Protein AF-A0A139WGN6-F1 (afdb_monomer_lite)

pLDDT: mean 79.16, std 19.89, range [29.61, 97.88]

Foldseek 3Di:
DDDDDDDDDDDPPDDDDPPDFFF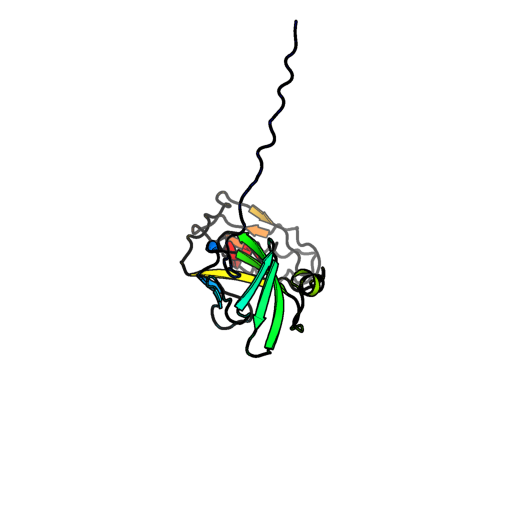DDQLQAAWKDWPPDPGTWGDDGFDTPPFAGFGDDDDQWTWGADPVVRFIKIKRWDPPDSFKIKIFMAPGHHDDDSVVRVVRGDPPTDIIMIGGDPPPDDAQFDPQADDWDWDWDDPPQDIRPPPTWTWDRDPDRFWIWTWQDARPPTPPSPPPTDIDIDGVVCVVVVD

Secondary structure (DSSP, 8-state):
---------------PPP-------GGG-EEEEETT-SSPEEE-SSEETTTEEEEEEETTEEEEEETTTTEEEEEEEEEEETTEEEEEE---B-S--HHHHHHT--TTS--EEEEEEESPPPPPPPS--SSPEEEEEESSS-EEEEEEEEEEPPSSTT-EEEEPPPPTTSTT--STT-EEEE-HHHHTT--

InterPro domains:
  IPR055470 Domain of unknown function DUF7042 [PF23069] (122-176)
  IPR055472 Domain of unknown function DUF7044 [PF23071] (21-102)

Radius of gyration: 23.58 Å; chains: 1; bounding box: 64×52×58 Å

Sequence (191 aa):
MSSAIIKSGDKPVSTARPLCGCEFKKSWIGRWFLSGVPNLIYINSTHIETKGECYEEQGDKYLVYEKSDNCYRCMAIHEKHETVLQYKETFCEVKGSLQDICYGITGDAPLYSMFRKHPEVKPVACPFKSAPFTFSYNRGSGDCSYPASKAESCTDDSRLVLKYQACPDVPSTESNGKQNHLRPYLIFKDI

Structure (mmCIF, N/CA/C/O backbone):
data_AF-A0A139WGN6-F1
#
_entry.id   AF-A0A139WGN6-F1
#
loop_
_atom_site.group_PDB
_atom_site.id
_atom_site.type_symbol
_atom_site.label_atom_id
_atom_site.label_alt_id
_atom_site.label_comp_id
_atom_site.label_asym_id
_atom_site.label_entity_id
_atom_site.label_seq_id
_atom_site.pdbx_PDB_ins_code
_atom_site.Cartn_x
_atom_site.Cartn_y
_atom_site.Cartn_z
_atom_site.occupancy
_atom_site.B_iso_or_equiv
_atom_site.auth_seq_id
_atom_site.auth_comp_id
_atom_site.auth_asym_id
_atom_site.auth_atom_id
_atom_site.pdbx_PDB_model_num
ATOM 1 N N . MET A 1 1 ? 45.708 28.312 27.356 1.00 43.16 1 MET A N 1
ATOM 2 C CA . MET A 1 1 ? 44.720 27.869 26.351 1.00 43.16 1 MET A CA 1
ATOM 3 C C . MET A 1 1 ? 43.593 27.191 27.108 1.00 43.16 1 MET A C 1
ATOM 5 O O . MET A 1 1 ? 43.785 26.078 27.575 1.00 43.16 1 MET A O 1
ATOM 9 N N . SER A 1 2 ? 42.490 27.898 27.346 1.00 31.31 2 SER A N 1
ATOM 10 C CA . SER A 1 2 ? 41.346 27.364 28.094 1.00 31.31 2 SER A CA 1
ATOM 11 C C . SER A 1 2 ? 40.292 26.886 27.106 1.00 31.31 2 SER A C 1
ATOM 13 O O . SER A 1 2 ? 39.720 27.694 26.379 1.00 31.31 2 SER A O 1
ATOM 15 N N . SER A 1 3 ? 40.071 25.575 27.055 1.00 32.59 3 SER A N 1
ATOM 16 C CA . SER A 1 3 ? 39.042 24.954 26.222 1.00 32.59 3 SER A CA 1
ATOM 17 C C . SER A 1 3 ? 37.669 25.102 26.882 1.00 32.59 3 SER A C 1
ATOM 19 O O . SER A 1 3 ? 37.482 24.703 28.030 1.00 32.59 3 SER A O 1
ATOM 21 N N . ALA A 1 4 ? 36.712 25.676 26.153 1.00 34.81 4 ALA A N 1
ATOM 22 C CA . ALA A 1 4 ? 35.313 25.773 26.554 1.00 34.81 4 ALA A CA 1
ATOM 23 C C . ALA A 1 4 ? 34.550 24.501 26.143 1.00 34.81 4 ALA A C 1
ATOM 25 O O . ALA A 1 4 ? 34.632 24.064 24.997 1.00 34.81 4 ALA A O 1
ATOM 26 N N . ILE A 1 5 ? 33.798 23.917 27.079 1.00 38.53 5 ILE A N 1
ATOM 27 C CA . ILE A 1 5 ? 32.900 22.778 26.846 1.00 38.53 5 ILE A CA 1
ATOM 28 C C . ILE A 1 5 ? 31.510 23.340 26.528 1.00 38.53 5 ILE A C 1
ATOM 30 O O . ILE A 1 5 ? 30.867 23.931 27.395 1.00 38.53 5 ILE A O 1
ATOM 34 N N . ILE A 1 6 ? 31.040 23.157 25.293 1.00 36.56 6 ILE A N 1
ATOM 35 C CA . ILE A 1 6 ? 29.665 23.486 24.898 1.00 36.56 6 ILE A CA 1
ATOM 36 C C . ILE A 1 6 ? 28.752 22.354 25.381 1.00 36.56 6 ILE A C 1
ATOM 38 O O . ILE A 1 6 ? 28.804 21.244 24.860 1.00 36.56 6 ILE A O 1
ATOM 42 N N . LYS A 1 7 ? 27.913 22.628 26.385 1.00 35.69 7 LYS A N 1
ATOM 43 C CA . LYS A 1 7 ? 26.788 21.760 26.754 1.00 35.69 7 LYS A CA 1
ATOM 44 C C . LYS A 1 7 ? 25.598 22.126 25.866 1.00 35.69 7 LYS A C 1
ATOM 46 O O . LYS A 1 7 ? 25.059 23.222 25.999 1.00 35.69 7 LYS A O 1
ATOM 51 N N . SER A 1 8 ? 25.191 21.237 24.960 1.00 39.62 8 SER A N 1
ATOM 52 C CA . SER A 1 8 ? 23.887 21.345 24.302 1.00 39.62 8 SER A CA 1
ATOM 53 C C . SER A 1 8 ? 22.807 21.155 25.362 1.00 39.62 8 SER A C 1
ATOM 55 O O . SER A 1 8 ? 22.698 20.085 25.955 1.00 39.62 8 SER A O 1
ATOM 57 N N . GLY A 1 9 ? 22.056 22.219 25.633 1.00 37.25 9 GLY A N 1
ATOM 58 C CA . GLY A 1 9 ? 20.882 22.158 26.488 1.00 37.25 9 GLY A CA 1
ATOM 59 C C . GLY A 1 9 ? 19.828 21.253 25.864 1.00 37.25 9 GLY A C 1
ATOM 60 O O . GLY A 1 9 ? 19.426 21.462 24.717 1.00 37.25 9 GLY A O 1
ATOM 61 N N . ASP A 1 10 ? 19.386 20.267 26.635 1.00 41.56 10 ASP A N 1
ATOM 62 C CA . ASP A 1 10 ? 18.180 19.501 26.362 1.00 41.56 10 ASP A CA 1
ATOM 63 C C . ASP A 1 10 ? 16.994 20.467 26.262 1.00 41.56 10 ASP A C 1
ATOM 65 O O . ASP A 1 10 ? 16.608 21.123 27.234 1.00 41.56 10 ASP A O 1
ATOM 69 N N . LYS A 1 11 ? 16.415 20.584 25.062 1.00 40.34 11 LYS A N 1
ATOM 70 C CA . LYS A 1 11 ? 15.088 21.181 24.908 1.00 40.34 11 LYS A CA 1
ATOM 71 C C . LYS A 1 11 ? 14.068 20.169 25.429 1.00 40.34 11 LYS A C 1
ATOM 73 O O . LYS A 1 11 ? 14.046 19.046 24.924 1.00 40.34 11 LYS A O 1
ATOM 78 N N . PRO A 1 12 ? 13.179 20.544 26.362 1.00 38.03 12 PRO A N 1
ATOM 79 C CA . PRO A 1 12 ? 12.046 19.701 26.684 1.00 38.03 12 PRO A CA 1
ATOM 80 C C . PRO A 1 12 ? 11.151 19.650 25.445 1.00 38.03 12 PRO A C 1
ATOM 82 O O . PRO A 1 12 ? 10.570 20.658 25.041 1.00 38.03 12 PRO A O 1
ATOM 85 N N . VAL A 1 13 ? 11.048 18.476 24.822 1.00 50.28 13 VAL A N 1
ATOM 86 C CA . VAL A 1 13 ? 9.966 18.187 23.879 1.00 50.28 13 VAL A CA 1
ATOM 87 C C . VAL A 1 13 ? 8.699 18.048 24.718 1.00 50.28 13 VAL A C 1
ATOM 89 O O . VAL A 1 13 ? 8.294 16.956 25.099 1.00 50.28 13 VAL A O 1
ATOM 92 N N . SER A 1 14 ? 8.095 19.182 25.070 1.00 53.66 14 SER A N 1
ATOM 93 C CA . SER A 1 14 ? 6.686 19.223 25.422 1.00 53.66 14 SER A CA 1
ATOM 94 C C . SER A 1 14 ? 5.910 19.439 24.130 1.00 53.66 14 SER A C 1
ATOM 96 O O . SER A 1 14 ? 5.979 20.481 23.487 1.00 53.66 14 SER A O 1
ATOM 98 N N . THR A 1 15 ? 5.163 18.431 23.714 1.00 44.31 15 THR A N 1
ATOM 99 C CA . THR A 1 15 ? 3.990 18.668 22.878 1.00 44.31 15 THR A CA 1
ATOM 100 C C . THR A 1 15 ? 2.893 17.767 23.397 1.00 44.31 15 THR A C 1
ATOM 102 O O . THR A 1 15 ? 2.954 16.542 23.324 1.00 44.31 15 THR A O 1
ATOM 105 N N . ALA A 1 16 ? 1.929 18.421 24.035 1.00 40.12 16 ALA A N 1
ATOM 106 C CA . ALA A 1 16 ? 0.678 17.845 24.467 1.00 40.12 16 ALA A CA 1
ATOM 107 C C . ALA A 1 16 ? 0.059 17.025 23.325 1.00 40.12 16 ALA A C 1
ATOM 109 O O . ALA A 1 16 ? 0.000 17.493 22.186 1.00 40.12 16 ALA A O 1
ATOM 110 N N . ARG A 1 17 ? -0.401 15.806 23.631 1.00 40.91 17 ARG A N 1
ATOM 111 C CA . ARG A 1 17 ? -1.219 15.023 22.700 1.00 40.91 17 ARG A CA 1
ATOM 112 C C . ARG A 1 17 ? -2.492 15.822 22.402 1.00 40.91 17 ARG A C 1
ATOM 114 O O . ARG A 1 17 ? -3.185 16.181 23.357 1.00 40.91 17 ARG A O 1
ATOM 121 N N . PRO A 1 18 ? -2.821 16.109 21.133 1.00 42.25 18 PRO A N 1
ATOM 122 C CA . PRO A 1 18 ? -4.136 16.627 20.803 1.00 42.25 18 PRO A CA 1
ATOM 123 C C . PRO A 1 18 ? -5.180 15.568 21.167 1.00 42.25 18 PRO A C 1
ATOM 125 O O . PRO A 1 18 ? -4.965 14.377 20.952 1.00 42.25 18 PRO A O 1
ATOM 128 N N . LEU A 1 19 ? -6.320 16.010 21.692 1.00 52.84 19 LEU A N 1
ATOM 129 C CA . LEU A 1 19 ? -7.543 15.219 21.863 1.00 52.84 19 LEU A CA 1
ATOM 130 C C . LEU A 1 19 ? -8.195 14.916 20.492 1.00 52.84 19 LEU A C 1
ATOM 132 O O . LEU A 1 19 ? -9.364 15.230 20.288 1.00 52.84 19 LEU A O 1
ATOM 136 N N . CYS A 1 20 ? -7.446 14.381 19.526 1.00 53.72 20 CYS A N 1
ATOM 137 C CA . CYS A 1 20 ? -7.961 14.037 18.198 1.00 53.72 20 CYS A CA 1
ATOM 138 C C . CYS A 1 20 ? -8.093 12.522 18.064 1.00 53.72 20 CYS A C 1
ATOM 140 O O . CYS A 1 20 ? -7.208 11.783 18.491 1.00 53.72 20 CYS A O 1
ATOM 142 N N . GLY A 1 21 ? -9.214 12.077 17.493 1.00 79.19 21 GLY A N 1
ATOM 143 C CA . GLY A 1 21 ? -9.445 10.676 17.150 1.00 79.19 21 GLY A CA 1
ATOM 144 C C . GLY A 1 21 ? -8.387 10.129 16.187 1.00 79.19 21 GLY A C 1
ATOM 145 O O . GLY A 1 21 ? -7.597 10.881 15.626 1.00 79.19 21 GLY A O 1
ATOM 146 N N . CYS A 1 22 ? -8.372 8.809 16.020 1.00 92.00 22 CYS A N 1
ATOM 147 C CA . CYS A 1 22 ? -7.498 8.119 15.073 1.00 92.00 22 CYS A CA 1
ATOM 148 C C . CYS A 1 22 ? -7.689 8.671 13.655 1.00 92.00 22 CYS A C 1
ATOM 150 O O . CYS A 1 22 ? -8.813 8.664 13.143 1.00 92.00 22 CYS A O 1
ATOM 152 N N . GLU A 1 23 ? -6.604 9.115 13.016 1.00 95.31 23 GLU A N 1
ATOM 153 C CA . GLU A 1 23 ? -6.628 9.598 11.637 1.00 95.31 23 GLU A CA 1
ATOM 154 C C . GLU A 1 23 ? -5.555 8.921 10.774 1.00 95.31 23 GLU A C 1
ATOM 156 O O . GLU A 1 23 ? -4.421 8.715 11.183 1.00 95.31 23 GLU A O 1
ATOM 161 N N . PHE A 1 24 ? -5.879 8.626 9.520 1.00 96.38 24 PHE A N 1
ATOM 162 C CA . PHE A 1 24 ? -4.891 8.266 8.512 1.00 96.38 24 PHE A CA 1
ATOM 163 C C . PHE A 1 24 ? -4.134 9.503 8.018 1.00 96.38 24 PHE A C 1
ATOM 165 O O . PHE A 1 24 ? -4.641 10.631 8.032 1.00 96.38 24 PHE A O 1
ATOM 172 N N . LYS A 1 25 ? -2.915 9.301 7.498 1.00 95.12 25 LYS A N 1
ATOM 173 C CA . LYS A 1 25 ? -2.109 10.413 6.978 1.00 95.12 25 LYS A CA 1
ATOM 174 C C . LYS A 1 25 ? -2.849 11.147 5.863 1.00 95.12 25 LYS A C 1
ATOM 176 O O . LYS A 1 25 ? -3.321 10.550 4.897 1.00 95.12 25 LYS A O 1
ATOM 181 N N . LYS A 1 26 ? -2.851 12.480 5.934 1.00 93.88 26 LYS A N 1
ATOM 182 C CA . LYS A 1 26 ? -3.509 13.346 4.938 1.00 93.88 26 LYS A CA 1
ATOM 183 C C . LYS A 1 26 ? -2.981 13.142 3.515 1.00 93.88 26 LYS A C 1
ATOM 185 O O . LYS A 1 26 ? -3.746 13.274 2.563 1.00 93.88 26 LYS A O 1
ATOM 190 N N . SER A 1 27 ? -1.702 12.779 3.361 1.00 93.06 27 SER A N 1
ATOM 191 C CA . SER A 1 27 ? -1.098 12.444 2.061 1.00 93.06 27 SER A CA 1
ATOM 192 C C . SER A 1 27 ? -1.767 11.242 1.388 1.00 93.06 27 SER A C 1
ATOM 194 O O . SER A 1 27 ? -1.713 11.112 0.167 1.00 93.06 27 SER A O 1
ATOM 196 N N . TRP A 1 28 ? -2.444 10.377 2.145 1.00 95.50 28 TRP A N 1
ATOM 197 C CA . TRP A 1 28 ? -3.063 9.164 1.619 1.00 95.50 28 TRP A CA 1
ATOM 198 C C . TRP A 1 28 ? -4.473 9.398 1.082 1.00 95.50 28 TRP A C 1
ATOM 200 O O . TRP A 1 28 ? -4.963 8.584 0.304 1.00 95.50 28 TRP A O 1
ATOM 210 N N . ILE A 1 29 ? -5.102 10.531 1.406 1.00 96.12 29 ILE A N 1
ATOM 211 C CA . ILE A 1 29 ? -6.478 10.839 1.000 1.00 96.12 29 ILE A CA 1
ATOM 212 C C . ILE A 1 29 ? -6.599 10.841 -0.525 1.00 96.12 29 ILE A C 1
ATOM 214 O O . ILE A 1 29 ? -5.958 11.643 -1.202 1.00 96.12 29 ILE A O 1
ATOM 218 N N . GLY A 1 30 ? -7.430 9.963 -1.081 1.00 95.75 30 GLY A N 1
ATOM 219 C CA . GLY A 1 30 ? -7.538 9.800 -2.528 1.00 95.75 30 GLY A CA 1
ATOM 220 C C . GLY A 1 30 ? -8.110 8.452 -2.939 1.00 95.75 30 GLY A C 1
ATOM 221 O O . GLY A 1 30 ? -8.642 7.710 -2.118 1.00 95.75 30 GLY A O 1
ATOM 222 N N . ARG A 1 31 ? -8.005 8.134 -4.234 1.00 95.75 31 ARG A N 1
ATOM 223 C CA . ARG A 1 31 ? -8.437 6.840 -4.786 1.00 95.75 31 ARG A CA 1
ATOM 224 C C . ARG A 1 31 ? -7.239 6.003 -5.194 1.00 95.75 31 ARG A C 1
ATOM 226 O O . ARG A 1 31 ? -6.352 6.490 -5.901 1.00 95.75 31 ARG A O 1
ATOM 233 N N . TRP A 1 32 ? -7.261 4.740 -4.799 1.00 95.06 32 TRP A N 1
ATOM 234 C CA . TRP A 1 32 ? -6.146 3.814 -4.901 1.00 95.06 32 TRP A CA 1
ATOM 235 C C . TRP A 1 32 ? -6.556 2.544 -5.635 1.00 95.06 32 TRP A C 1
ATOM 237 O O . TRP A 1 32 ? -7.641 2.010 -5.447 1.00 95.06 32 TRP A O 1
ATOM 247 N N . PHE A 1 33 ? -5.680 2.051 -6.498 1.00 93.38 33 PHE A N 1
ATOM 248 C CA . PHE A 1 33 ? -5.832 0.763 -7.154 1.00 93.38 33 PHE A CA 1
ATOM 249 C C . PHE A 1 33 ? -5.178 -0.327 -6.302 1.00 93.38 33 PHE A C 1
ATOM 251 O O . PHE A 1 33 ? -3.990 -0.216 -5.991 1.00 93.38 33 PHE A O 1
ATOM 258 N N . LEU A 1 34 ? -5.926 -1.388 -5.998 1.00 89.94 34 LEU A N 1
ATOM 259 C CA . LEU A 1 34 ? -5.431 -2.602 -5.355 1.00 89.94 34 LEU A CA 1
ATOM 260 C C . LEU A 1 34 ? -5.692 -3.802 -6.268 1.00 89.94 34 LEU A C 1
ATOM 262 O O . LEU A 1 34 ? -6.784 -3.962 -6.808 1.00 89.94 34 LEU A O 1
ATOM 266 N N . SER A 1 35 ? -4.680 -4.649 -6.453 1.00 80.12 35 SER A N 1
ATOM 267 C CA . SER A 1 35 ? -4.824 -5.853 -7.275 1.00 80.12 35 SER A CA 1
ATOM 268 C C . SER A 1 35 ? -5.852 -6.808 -6.665 1.00 80.12 35 SER A C 1
ATOM 270 O O . SER A 1 35 ? -5.801 -7.070 -5.469 1.00 80.12 35 SER A O 1
ATOM 272 N N . GLY A 1 36 ? -6.757 -7.344 -7.485 1.00 76.69 36 GLY A N 1
ATOM 273 C CA . GLY A 1 36 ? -7.823 -8.248 -7.032 1.00 76.69 36 GLY A CA 1
ATOM 274 C C . GLY A 1 36 ? -9.088 -7.545 -6.529 1.00 76.69 36 GLY A C 1
ATOM 275 O O . GLY A 1 36 ? -10.093 -8.215 -6.315 1.00 76.69 36 GLY A O 1
ATOM 276 N N . VAL A 1 37 ? -9.080 -6.213 -6.409 1.00 83.19 37 VAL A N 1
ATOM 277 C CA . VAL A 1 37 ? -10.280 -5.419 -6.112 1.00 83.19 37 VAL A CA 1
ATOM 278 C C . VAL A 1 37 ? -10.763 -4.758 -7.408 1.00 83.19 37 VAL A C 1
ATOM 280 O O . VAL A 1 37 ? -9.973 -4.086 -8.074 1.00 83.19 37 VAL A O 1
ATOM 283 N N . PRO A 1 38 ? -12.033 -4.952 -7.814 1.00 83.12 38 PRO A N 1
ATOM 284 C CA . PRO A 1 38 ? -12.525 -4.453 -9.100 1.00 83.12 38 PRO A CA 1
ATOM 285 C C . PRO A 1 38 ? -12.606 -2.922 -9.151 1.00 83.12 38 PRO A C 1
ATOM 287 O O . PRO A 1 38 ? -12.378 -2.323 -10.200 1.00 83.12 38 PRO A O 1
ATOM 290 N N . ASN A 1 39 ? -12.906 -2.290 -8.015 1.00 90.81 39 ASN A N 1
ATOM 291 C CA . ASN A 1 39 ? -13.059 -0.845 -7.892 1.00 90.81 39 ASN A CA 1
ATOM 292 C C . ASN A 1 39 ? -11.834 -0.205 -7.229 1.00 90.81 39 ASN A C 1
ATOM 294 O O . ASN A 1 39 ? -11.047 -0.864 -6.552 1.00 90.81 39 ASN A O 1
ATOM 298 N N . LEU A 1 40 ? -11.678 1.107 -7.421 1.00 92.12 40 LEU A N 1
ATOM 299 C CA . LEU A 1 40 ? -10.679 1.869 -6.677 1.00 92.12 40 LEU A CA 1
ATOM 300 C C . LEU A 1 40 ? -11.108 1.990 -5.218 1.00 92.12 40 LEU A C 1
ATOM 302 O O . LEU A 1 40 ? -12.252 2.333 -4.954 1.00 92.12 40 LEU A O 1
ATOM 306 N N . ILE A 1 41 ? -10.162 1.789 -4.310 1.00 95.81 41 ILE A N 1
ATOM 307 C CA . ILE A 1 41 ? -10.331 1.976 -2.873 1.00 95.81 41 ILE A CA 1
ATOM 308 C C . ILE A 1 41 ? -10.215 3.462 -2.564 1.00 95.81 41 ILE A C 1
ATOM 310 O O . ILE A 1 41 ? -9.191 4.090 -2.862 1.00 95.81 41 ILE A O 1
ATOM 314 N N . TYR A 1 42 ? -11.252 4.034 -1.968 1.00 96.94 42 TYR A N 1
ATOM 315 C CA . TYR A 1 42 ? -11.181 5.378 -1.425 1.00 96.94 42 TYR A CA 1
ATOM 316 C C . TYR A 1 42 ? -10.593 5.373 -0.009 1.00 96.94 42 TYR A C 1
ATOM 318 O O . TYR A 1 42 ? -11.010 4.611 0.862 1.00 96.94 42 TYR A O 1
ATOM 326 N N . ILE A 1 43 ? -9.617 6.253 0.215 1.00 97.50 43 ILE A N 1
ATOM 327 C CA . ILE A 1 43 ? -9.039 6.530 1.531 1.00 97.50 43 ILE A CA 1
ATOM 328 C C . ILE A 1 43 ? -9.398 7.964 1.898 1.00 97.50 43 ILE A C 1
ATOM 330 O O . ILE A 1 43 ? -9.138 8.890 1.121 1.00 97.50 43 ILE A O 1
ATOM 334 N N . ASN A 1 44 ? -9.971 8.150 3.083 1.00 95.56 44 ASN A N 1
ATOM 335 C CA . ASN A 1 44 ? -10.169 9.460 3.695 1.00 95.56 44 ASN A CA 1
ATOM 336 C C . ASN A 1 44 ? -9.391 9.553 5.024 1.00 95.56 44 ASN A C 1
ATOM 338 O O . ASN A 1 44 ? -8.535 8.716 5.302 1.00 95.56 44 ASN A O 1
ATOM 342 N N . SER A 1 45 ? -9.636 10.593 5.825 1.00 95.00 45 SER A N 1
ATOM 343 C CA . SER A 1 45 ? -8.910 10.805 7.081 1.00 95.00 45 SER A CA 1
ATOM 344 C C . SER A 1 45 ? -9.214 9.773 8.164 1.00 95.00 45 SER A C 1
ATOM 346 O O . SER A 1 45 ? -8.399 9.629 9.054 1.00 95.00 45 SER A O 1
ATOM 348 N N . THR A 1 46 ? -10.336 9.055 8.127 1.00 95.38 46 THR A N 1
ATOM 349 C CA . THR A 1 46 ? -10.740 8.131 9.205 1.00 95.38 46 THR A CA 1
ATOM 350 C C . THR A 1 46 ? -11.173 6.757 8.706 1.00 95.38 46 THR A C 1
ATOM 352 O O . THR A 1 46 ? -11.466 5.888 9.513 1.00 95.38 46 THR A O 1
ATOM 355 N N . HIS A 1 47 ? -11.220 6.519 7.398 1.00 96.31 47 HIS A N 1
ATOM 356 C CA . HIS A 1 47 ? -11.750 5.299 6.803 1.00 96.31 47 HIS A CA 1
ATOM 357 C C . HIS A 1 47 ? -10.973 4.907 5.545 1.00 96.31 47 HIS A C 1
ATOM 359 O O . HIS A 1 47 ? -10.676 5.742 4.682 1.00 96.31 47 HIS A O 1
ATOM 365 N N . ILE A 1 48 ? -10.695 3.609 5.434 1.00 96.38 48 ILE A N 1
ATOM 366 C CA . ILE A 1 48 ? -10.212 2.967 4.214 1.00 96.38 48 ILE A CA 1
ATOM 367 C C . ILE A 1 48 ? -11.319 2.028 3.744 1.00 96.38 48 ILE A C 1
ATOM 369 O O . ILE A 1 48 ? -11.696 1.087 4.448 1.00 96.38 48 ILE A O 1
ATOM 373 N N . GLU A 1 49 ? -11.828 2.277 2.541 1.00 94.00 49 GLU A N 1
ATOM 374 C CA . GLU A 1 49 ? -12.856 1.438 1.931 1.00 94.00 49 GLU A CA 1
ATOM 375 C C . GLU A 1 49 ? -12.380 -0.021 1.862 1.00 94.00 49 GLU A C 1
ATOM 377 O O . GLU A 1 49 ? -11.210 -0.288 1.588 1.00 94.00 49 GLU A O 1
ATOM 382 N N . THR A 1 50 ? -13.271 -0.980 2.129 1.00 90.50 50 THR A N 1
ATOM 383 C CA . THR A 1 50 ? -12.982 -2.429 2.264 1.00 90.50 50 THR A CA 1
ATOM 384 C C . THR A 1 50 ? -12.134 -2.853 3.472 1.00 90.50 50 THR A C 1
ATOM 386 O O . THR A 1 50 ? -11.892 -4.049 3.637 1.00 90.50 50 THR A O 1
ATOM 389 N N . LYS A 1 51 ? -11.667 -1.913 4.307 1.00 93.31 51 LYS A N 1
ATOM 390 C CA . LYS A 1 51 ? -10.830 -2.210 5.484 1.00 93.31 51 LYS A CA 1
ATOM 391 C C . LYS A 1 51 ? -11.466 -1.801 6.805 1.00 93.31 51 LYS A C 1
ATOM 393 O O . LYS A 1 51 ? -11.341 -2.557 7.766 1.00 93.31 51 LYS A O 1
ATOM 398 N N . GLY A 1 52 ? -12.094 -0.625 6.848 1.00 95.31 52 GLY A N 1
ATOM 399 C CA . GLY A 1 52 ? -12.828 -0.144 8.014 1.00 95.31 52 GLY A CA 1
ATOM 400 C C . GLY A 1 52 ? -12.393 1.240 8.499 1.00 95.31 52 GLY A C 1
ATOM 401 O O . GLY A 1 52 ? -11.732 2.002 7.789 1.00 95.31 52 GLY A O 1
ATOM 402 N N . GLU A 1 53 ? -12.828 1.596 9.704 1.00 96.75 53 GLU A N 1
ATOM 403 C CA . GLU A 1 53 ? -12.598 2.900 10.337 1.00 96.75 53 GLU A CA 1
ATOM 404 C C . GLU A 1 53 ? -11.397 2.885 11.286 1.00 96.75 53 GLU A C 1
ATOM 406 O O . GLU A 1 53 ? -11.184 1.927 12.022 1.00 96.75 53 GLU A O 1
ATOM 411 N N . CYS A 1 54 ? -10.623 3.964 11.294 1.00 96.88 54 CYS A N 1
ATOM 412 C CA . CYS A 1 54 ? -9.488 4.175 12.181 1.00 96.88 54 CYS A CA 1
ATOM 413 C C . CYS A 1 54 ? -9.979 4.213 13.634 1.00 96.88 54 CYS A C 1
ATOM 415 O O . CYS A 1 54 ? -10.825 5.033 13.992 1.00 96.88 54 CYS A O 1
ATOM 417 N N . TYR A 1 55 ? -9.448 3.328 14.474 1.00 95.44 55 TYR A N 1
ATOM 418 C CA . TYR A 1 55 ? -9.793 3.238 15.890 1.00 95.44 55 TYR A CA 1
ATOM 419 C C . TYR A 1 55 ? -8.648 3.723 16.789 1.00 95.44 55 TYR A C 1
ATOM 421 O O . TYR A 1 55 ? -8.863 4.573 17.649 1.00 95.44 55 TYR A O 1
ATOM 429 N N . GLU A 1 56 ? -7.424 3.243 16.550 1.00 95.25 56 GLU A N 1
ATOM 430 C CA . GLU A 1 56 ? -6.198 3.690 17.228 1.00 95.25 56 GLU A CA 1
ATOM 431 C C . GLU A 1 56 ? -5.021 3.737 16.245 1.00 95.25 56 GLU A C 1
ATOM 433 O O . GLU A 1 56 ? -4.967 2.952 15.300 1.00 95.25 56 GLU A O 1
ATOM 438 N N . GLU A 1 57 ? -4.054 4.626 16.471 1.00 94.94 57 GLU A N 1
ATOM 439 C CA . GLU A 1 57 ? -2.838 4.707 15.657 1.00 94.94 57 GLU A CA 1
ATOM 440 C C . GLU A 1 57 ? -1.574 4.846 16.513 1.00 94.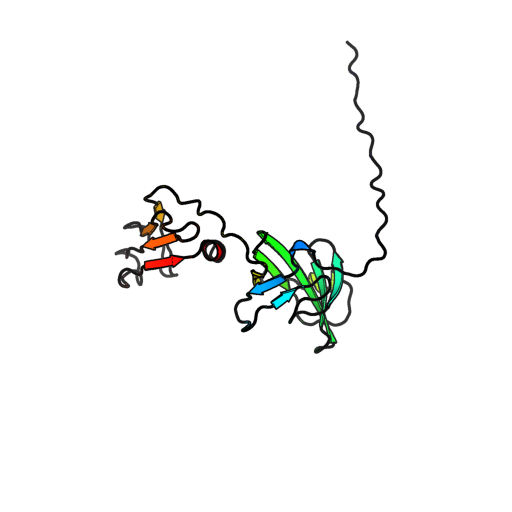94 57 GLU A C 1
ATOM 442 O O . GLU A 1 57 ? -1.564 5.498 17.561 1.00 94.94 57 GLU A O 1
ATOM 447 N N . GLN A 1 58 ? -0.485 4.230 16.052 1.00 95.00 58 GLN A N 1
ATOM 448 C CA . GLN A 1 58 ? 0.842 4.372 16.636 1.00 95.00 58 GLN A CA 1
ATOM 449 C C . GLN A 1 58 ? 1.920 4.182 15.560 1.00 95.00 58 GLN A C 1
ATOM 451 O O . GLN A 1 58 ? 2.221 3.064 15.144 1.00 95.00 58 GLN A O 1
ATOM 456 N N . GLY A 1 59 ? 2.553 5.281 15.142 1.00 93.81 59 GLY A N 1
ATOM 457 C CA . GLY A 1 59 ? 3.641 5.247 14.162 1.00 93.81 59 GLY A CA 1
ATOM 458 C C . GLY A 1 59 ? 3.155 4.878 12.759 1.00 93.81 59 GLY A C 1
ATOM 459 O O . GLY A 1 59 ? 2.497 5.676 12.100 1.00 93.81 59 GLY A O 1
ATOM 460 N N . ASP A 1 60 ? 3.535 3.694 12.283 1.00 95.06 60 ASP A N 1
ATOM 461 C CA . ASP A 1 60 ? 3.116 3.098 11.008 1.00 95.06 60 ASP A CA 1
ATOM 462 C C . 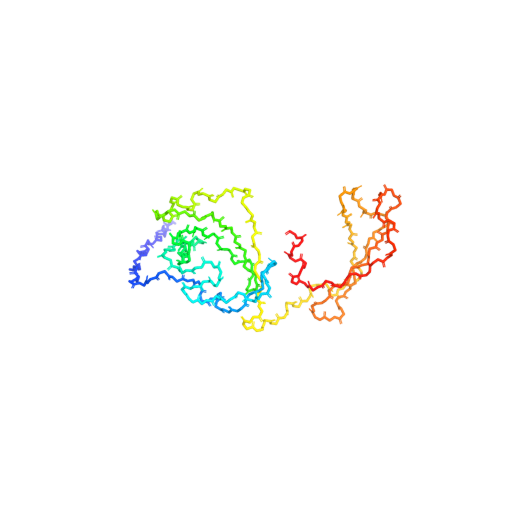ASP A 1 60 ? 1.961 2.092 11.166 1.00 95.06 60 ASP A C 1
ATOM 464 O O . ASP A 1 60 ? 1.481 1.536 10.176 1.00 95.06 60 ASP A O 1
ATOM 468 N N . LYS A 1 61 ? 1.519 1.840 12.402 1.00 96.94 61 LYS A N 1
ATOM 469 C CA . LYS A 1 61 ? 0.490 0.855 12.731 1.00 96.94 61 LYS A CA 1
ATOM 470 C C . LYS A 1 61 ? -0.837 1.527 13.040 1.00 96.94 61 LYS A C 1
ATOM 472 O O . LYS A 1 61 ? -0.898 2.490 13.802 1.00 96.94 61 LYS A O 1
ATOM 477 N N . TYR A 1 62 ? -1.895 0.953 12.488 1.00 97.56 62 TYR A N 1
ATOM 478 C CA . TYR A 1 62 ? -3.265 1.425 12.605 1.00 97.56 62 TYR A CA 1
ATOM 479 C C . TYR A 1 62 ? -4.151 0.266 13.025 1.00 97.56 62 TYR A C 1
ATOM 481 O O . TYR A 1 62 ? -4.137 -0.789 12.394 1.00 97.56 62 TYR A O 1
ATOM 489 N N . LEU A 1 63 ? -4.934 0.463 14.075 1.00 97.38 63 LEU A N 1
ATOM 490 C CA . LEU A 1 63 ? -6.013 -0.434 14.435 1.00 97.38 63 LEU A CA 1
ATOM 491 C C . LEU A 1 63 ? -7.282 0.038 13.732 1.00 97.38 63 LEU A C 1
ATOM 493 O O . LEU A 1 63 ? -7.726 1.168 13.934 1.00 97.38 63 LEU A O 1
ATOM 497 N N . VAL A 1 64 ? -7.847 -0.825 12.898 1.00 97.56 64 VAL A N 1
ATOM 498 C CA . VAL A 1 64 ? -8.989 -0.522 12.038 1.00 97.56 64 VAL A CA 1
ATOM 499 C C . VAL A 1 64 ? -10.171 -1.395 12.441 1.00 97.56 64 VAL A C 1
ATOM 501 O O . VAL A 1 64 ? -10.015 -2.598 12.638 1.00 97.56 64 VAL A O 1
ATOM 504 N N . TYR A 1 65 ? -11.346 -0.790 12.582 1.00 97.19 65 TYR A N 1
ATOM 505 C CA . TYR A 1 65 ? -12.596 -1.451 12.939 1.00 97.19 65 TYR A CA 1
ATOM 506 C C . TYR A 1 65 ? -13.485 -1.642 11.707 1.00 97.19 65 TYR A C 1
ATOM 508 O O . TYR A 1 65 ? -13.865 -0.667 11.054 1.00 97.19 65 TYR A O 1
ATOM 516 N N . GLU A 1 66 ? -13.851 -2.888 11.418 1.00 95.62 66 GLU A N 1
ATOM 517 C CA . GLU A 1 66 ? -14.782 -3.231 10.345 1.00 95.62 66 GLU A CA 1
ATOM 518 C C . GLU A 1 66 ? -16.179 -3.484 10.922 1.00 95.62 66 GLU A C 1
ATOM 520 O O . GLU A 1 66 ? -16.377 -4.349 11.780 1.00 95.62 66 GLU A O 1
ATOM 525 N N . LYS A 1 67 ? -17.161 -2.719 10.437 1.00 92.62 67 LYS A N 1
ATOM 526 C CA . LYS A 1 67 ? -18.533 -2.732 10.959 1.00 92.62 67 LYS A CA 1
ATOM 527 C C . LYS A 1 67 ? -19.286 -3.990 10.537 1.00 92.62 67 LYS A C 1
ATOM 529 O O . LYS A 1 67 ? -20.101 -4.470 11.320 1.00 92.62 67 LYS A O 1
ATOM 534 N N . SER A 1 68 ? -19.037 -4.517 9.332 1.00 92.75 68 SER A N 1
ATOM 535 C CA . SER A 1 68 ? -19.754 -5.701 8.826 1.00 92.75 68 SER A CA 1
ATOM 536 C C . SER A 1 68 ? -19.473 -6.947 9.658 1.00 92.75 68 SER A C 1
ATOM 538 O O . SER A 1 68 ? -20.388 -7.696 9.991 1.00 92.75 68 SER A O 1
ATOM 540 N N . ASP A 1 69 ? -18.205 -7.128 10.016 1.00 92.69 69 ASP A N 1
ATOM 541 C CA . ASP A 1 69 ? -17.711 -8.319 10.706 1.00 92.69 69 ASP A CA 1
ATOM 542 C C . ASP A 1 69 ? -17.646 -8.096 12.226 1.00 92.69 69 ASP A C 1
ATOM 544 O O . ASP A 1 69 ? -17.385 -9.027 12.986 1.00 92.69 69 ASP A O 1
ATOM 548 N N . ASN A 1 70 ? -17.889 -6.854 12.667 1.00 95.44 70 ASN A N 1
ATOM 549 C CA . ASN A 1 70 ? -17.762 -6.391 14.044 1.00 95.44 70 ASN A CA 1
ATOM 550 C C . ASN A 1 70 ? -16.426 -6.813 14.684 1.00 95.44 70 ASN A C 1
ATOM 552 O O . ASN A 1 70 ? -16.389 -7.402 15.766 1.00 95.44 70 ASN A O 1
ATOM 556 N N . CYS A 1 71 ? -15.323 -6.516 14.002 1.00 96.88 71 CYS A N 1
ATOM 557 C CA . CYS A 1 71 ? -13.990 -6.930 14.425 1.00 96.88 71 CYS A CA 1
ATOM 558 C C . CYS A 1 71 ? -12.928 -5.876 14.140 1.00 96.88 71 CYS A C 1
ATOM 560 O O . CYS A 1 71 ? -13.175 -4.865 13.479 1.00 96.88 71 CYS A O 1
ATOM 562 N N . TYR A 1 72 ? -11.732 -6.133 14.654 1.00 97.31 72 TYR A N 1
ATOM 563 C CA . TYR A 1 72 ? -10.588 -5.249 14.557 1.00 97.31 72 TYR A CA 1
ATOM 564 C C . TYR A 1 72 ? -9.473 -5.915 13.762 1.00 97.31 72 TYR A C 1
ATOM 566 O O . TYR A 1 72 ? -9.258 -7.119 13.858 1.00 97.31 72 TYR A O 1
ATOM 574 N N . ARG A 1 73 ? -8.749 -5.123 12.978 1.00 97.19 73 ARG A N 1
ATOM 575 C CA . ARG A 1 73 ? -7.556 -5.555 12.250 1.00 97.19 73 ARG A CA 1
ATOM 576 C C . ARG A 1 73 ? -6.458 -4.537 12.485 1.00 97.19 73 ARG A C 1
ATOM 578 O O . ARG A 1 73 ? -6.679 -3.338 12.336 1.00 97.19 73 ARG A O 1
ATOM 585 N N . CYS A 1 74 ? -5.265 -4.997 12.824 1.00 97.88 74 CYS A N 1
ATOM 586 C CA . CYS A 1 74 ? -4.084 -4.154 12.719 1.00 97.88 74 CYS A CA 1
ATOM 587 C C . CYS A 1 74 ? -3.601 -4.103 11.269 1.00 97.88 74 CYS A C 1
ATOM 589 O O . CYS A 1 74 ? -3.458 -5.150 10.634 1.00 97.88 74 CYS A O 1
ATOM 591 N N . MET A 1 75 ? -3.289 -2.902 10.789 1.00 97.75 75 MET A N 1
ATOM 592 C CA . MET A 1 75 ? -2.627 -2.624 9.520 1.00 97.75 75 MET A CA 1
ATOM 593 C C . MET A 1 75 ? -1.299 -1.900 9.774 1.00 97.75 75 MET A C 1
ATOM 595 O O . MET A 1 75 ? -1.284 -0.834 10.382 1.00 97.75 75 MET A O 1
ATOM 599 N N . ALA A 1 76 ? -0.188 -2.445 9.277 1.00 97.56 76 ALA A N 1
ATOM 600 C CA . ALA A 1 76 ? 1.116 -1.778 9.271 1.00 97.56 76 ALA A CA 1
ATOM 601 C C . ALA A 1 76 ? 1.365 -1.162 7.887 1.00 97.56 76 ALA A C 1
ATOM 603 O O . ALA A 1 76 ? 1.733 -1.872 6.946 1.00 97.56 76 ALA A O 1
ATOM 604 N N . ILE A 1 77 ? 1.125 0.144 7.747 1.00 97.50 77 ILE A N 1
ATOM 605 C CA . ILE A 1 77 ? 1.070 0.859 6.466 1.00 97.50 77 ILE A CA 1
ATOM 606 C C . ILE A 1 77 ? 2.325 1.715 6.275 1.00 97.50 77 ILE A C 1
ATOM 608 O O . ILE A 1 77 ? 2.622 2.627 7.044 1.00 97.50 77 ILE A O 1
ATOM 612 N N . HIS A 1 78 ? 3.031 1.460 5.178 1.00 95.81 78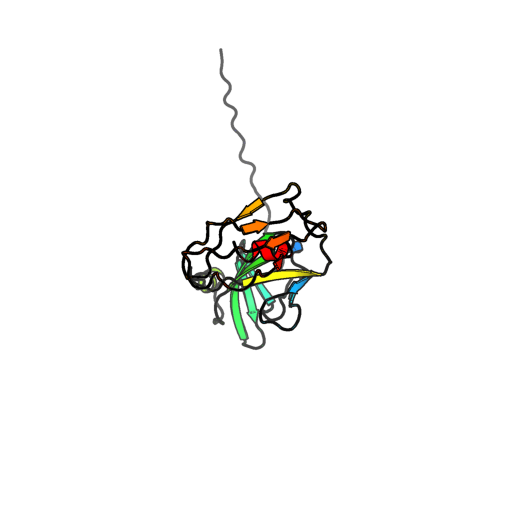 HIS A N 1
ATOM 613 C CA . HIS A 1 78 ? 4.263 2.128 4.794 1.00 95.81 78 HIS A CA 1
ATOM 614 C C . HIS A 1 78 ? 4.085 2.882 3.478 1.00 95.81 78 HIS A C 1
ATOM 616 O O . HIS A 1 78 ? 3.740 2.307 2.444 1.00 95.81 78 HIS A O 1
ATOM 622 N N . GLU A 1 79 ? 4.406 4.171 3.497 1.00 93.62 79 GLU A N 1
ATOM 623 C CA . GLU A 1 79 ? 4.513 4.980 2.288 1.00 93.62 79 GLU A CA 1
ATOM 624 C C . GLU A 1 79 ? 5.889 4.751 1.658 1.00 93.62 79 GLU A C 1
ATOM 626 O O . GLU A 1 79 ? 6.906 5.185 2.195 1.00 93.62 79 GLU A O 1
ATOM 631 N N . LYS A 1 80 ? 5.931 4.002 0.551 1.00 91.00 80 LYS A N 1
ATOM 632 C CA . LYS A 1 80 ? 7.176 3.736 -0.191 1.00 91.00 80 LYS A CA 1
ATOM 633 C C . LYS A 1 80 ? 7.476 4.835 -1.202 1.00 91.00 80 LYS A C 1
ATOM 635 O O . LYS A 1 80 ? 8.633 5.122 -1.484 1.00 91.00 80 LYS A O 1
ATOM 640 N N . HIS A 1 81 ? 6.420 5.429 -1.745 1.00 88.06 81 HIS A N 1
ATOM 641 C CA . HIS A 1 81 ? 6.449 6.567 -2.650 1.00 88.06 81 HIS A CA 1
ATOM 642 C C . HIS A 1 81 ? 5.135 7.339 -2.489 1.00 88.06 81 HIS A C 1
ATOM 644 O O . HIS A 1 81 ? 4.132 6.750 -2.087 1.00 88.06 81 HIS A O 1
ATOM 650 N N . GLU A 1 82 ? 5.084 8.603 -2.913 1.00 87.75 82 GLU A N 1
ATOM 651 C CA . GLU A 1 82 ? 3.868 9.444 -2.877 1.00 87.75 82 GLU A CA 1
ATOM 652 C C . GLU A 1 82 ? 2.655 8.804 -3.590 1.00 87.75 82 GLU A C 1
ATOM 654 O O . GLU A 1 82 ? 1.498 9.170 -3.381 1.00 87.75 82 GLU A O 1
ATOM 659 N N . THR A 1 83 ? 2.916 7.832 -4.466 1.00 89.50 83 THR A N 1
ATOM 660 C CA . THR A 1 83 ? 1.911 7.098 -5.247 1.00 89.50 83 THR A CA 1
ATOM 661 C C . THR A 1 83 ? 1.832 5.613 -4.909 1.00 89.50 83 THR A C 1
ATOM 663 O O . THR A 1 83 ? 1.105 4.894 -5.596 1.00 89.50 83 THR A O 1
ATOM 666 N N . VAL A 1 84 ? 2.608 5.129 -3.935 1.00 91.44 84 VAL A N 1
ATOM 667 C CA . VAL A 1 84 ? 2.710 3.705 -3.592 1.00 91.44 84 VAL A CA 1
ATOM 668 C C . VAL A 1 84 ? 2.652 3.533 -2.079 1.00 91.44 84 VAL A C 1
ATOM 670 O O . VAL A 1 84 ? 3.596 3.868 -1.360 1.00 91.44 84 VAL A O 1
ATOM 673 N N . LEU A 1 85 ? 1.553 2.942 -1.618 1.00 94.94 85 LEU A N 1
ATOM 674 C CA . LEU A 1 85 ? 1.420 2.453 -0.253 1.00 94.94 85 LEU A CA 1
ATOM 675 C C . LEU A 1 85 ? 1.603 0.947 -0.252 1.00 94.94 85 LEU A C 1
ATOM 677 O O . LEU A 1 85 ? 1.042 0.244 -1.092 1.00 94.94 85 LEU A O 1
ATOM 681 N N . GLN A 1 86 ? 2.359 0.458 0.716 1.00 95.25 86 GLN A N 1
ATOM 682 C CA . GLN A 1 86 ? 2.456 -0.960 1.004 1.00 95.25 86 GLN A CA 1
ATOM 683 C C . GLN A 1 86 ? 1.983 -1.219 2.416 1.00 95.25 86 GLN A C 1
ATOM 685 O O . GLN A 1 86 ? 2.277 -0.438 3.317 1.00 95.25 86 GLN A O 1
ATOM 690 N N . TYR A 1 87 ? 1.265 -2.311 2.623 1.00 96.44 87 TYR A N 1
ATOM 691 C CA . TYR A 1 87 ? 0.836 -2.665 3.962 1.00 96.44 87 TYR A CA 1
ATOM 692 C C . TYR A 1 87 ? 0.759 -4.167 4.162 1.00 96.44 87 TYR A C 1
ATOM 694 O O . TYR A 1 87 ? 0.580 -4.942 3.220 1.00 96.44 87 TYR A O 1
ATOM 702 N N . LYS A 1 88 ? 0.881 -4.547 5.427 1.00 97.25 88 LYS A N 1
ATOM 703 C CA . LYS A 1 88 ? 0.500 -5.859 5.938 1.00 97.25 88 LYS A CA 1
ATOM 704 C C . LYS A 1 88 ? -0.661 -5.676 6.895 1.00 97.25 88 LYS A C 1
ATOM 706 O O . LYS A 1 88 ? -0.795 -4.612 7.501 1.00 97.25 88 LYS A O 1
ATOM 711 N N . GLU A 1 89 ? -1.480 -6.700 7.038 1.00 96.62 89 GLU A N 1
ATOM 712 C CA . GLU A 1 89 ? -2.598 -6.684 7.970 1.00 96.62 89 GLU A CA 1
ATOM 713 C C . GLU A 1 89 ? -2.746 -8.026 8.678 1.00 96.62 89 GLU A C 1
ATOM 715 O O . GLU A 1 89 ? -2.251 -9.052 8.210 1.00 96.62 89 GLU A O 1
ATOM 720 N N . THR A 1 90 ? -3.416 -7.987 9.821 1.00 97.06 90 THR A N 1
ATOM 721 C CA . THR A 1 90 ? -3.879 -9.175 10.546 1.00 97.06 90 THR A CA 1
ATOM 722 C C . THR A 1 90 ? -5.248 -9.618 10.040 1.00 97.06 90 THR A C 1
ATOM 724 O O . THR A 1 90 ? -5.921 -8.907 9.286 1.00 97.06 90 THR A O 1
ATOM 727 N N . PHE A 1 91 ? -5.669 -10.807 10.465 1.00 94.81 91 PHE A N 1
ATOM 728 C CA . PHE A 1 91 ? -7.045 -11.249 10.289 1.00 94.81 91 PHE A CA 1
ATOM 729 C C . PHE A 1 91 ? -8.000 -10.472 11.208 1.00 94.81 91 PHE A C 1
ATOM 731 O O . PHE A 1 91 ? -7.611 -9.577 11.951 1.00 94.81 91 PHE A O 1
ATOM 738 N N . CYS A 1 92 ? -9.284 -10.786 11.082 1.00 95.50 92 CYS A N 1
ATOM 739 C CA . CYS A 1 92 ? -10.365 -10.221 11.877 1.00 95.50 92 CYS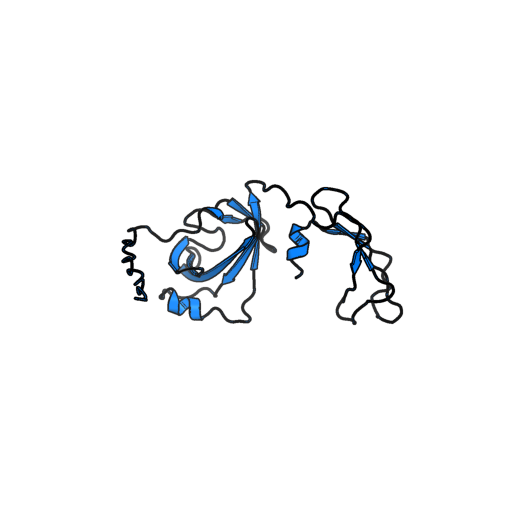 A CA 1
ATOM 740 C C . CYS A 1 92 ? -10.271 -10.728 13.325 1.00 95.50 92 CYS A C 1
ATOM 742 O O . CYS A 1 92 ? -10.506 -11.908 13.571 1.00 95.50 92 CYS A O 1
ATOM 744 N N . GLU A 1 93 ? -9.929 -9.842 14.259 1.00 96.38 93 GLU A N 1
ATOM 745 C CA . GLU A 1 93 ? -9.720 -10.149 15.676 1.00 96.38 93 GLU A CA 1
ATOM 746 C C . GLU A 1 93 ? -10.797 -9.516 16.565 1.00 96.38 93 GLU A C 1
ATOM 748 O O . GLU A 1 93 ? -11.422 -8.501 16.232 1.00 96.38 93 GLU A O 1
ATOM 753 N N . VAL A 1 94 ? -10.998 -10.098 17.747 1.00 95.62 94 VAL A N 1
ATOM 754 C CA . VAL A 1 94 ? -11.813 -9.475 18.798 1.00 95.62 94 VAL A CA 1
ATOM 755 C C . VAL A 1 94 ? -11.155 -8.192 19.309 1.00 95.62 94 VAL A C 1
ATOM 757 O O . VAL A 1 94 ? -9.958 -7.968 19.134 1.00 95.62 94 VAL A O 1
ATOM 760 N N . LYS A 1 95 ? -11.938 -7.333 19.968 1.00 94.75 95 LYS A N 1
ATOM 761 C CA . LYS A 1 95 ? -11.429 -6.073 20.518 1.00 94.75 95 LYS A CA 1
ATOM 762 C C . LYS A 1 95 ? -10.240 -6.315 21.457 1.00 94.75 95 LYS A C 1
ATOM 764 O O . LYS A 1 95 ? -10.378 -6.995 22.470 1.00 94.75 95 LYS A O 1
ATOM 769 N N . GLY A 1 96 ? -9.119 -5.676 21.148 1.00 93.69 96 GLY A N 1
ATOM 770 C CA . GLY A 1 96 ? -7.879 -5.703 21.919 1.00 93.69 96 GLY A CA 1
ATOM 771 C C . GLY A 1 96 ? -7.124 -4.385 21.772 1.00 93.69 96 GLY A C 1
ATOM 772 O O . GLY A 1 96 ? -7.590 -3.478 21.077 1.00 93.69 96 GLY A O 1
ATOM 773 N N . SER A 1 97 ? -5.976 -4.263 22.440 1.00 94.88 97 SER A N 1
ATOM 774 C CA . SER A 1 97 ? -5.120 -3.090 22.257 1.00 94.88 97 SER A CA 1
ATOM 775 C C . SER A 1 97 ? -4.434 -3.122 20.888 1.00 94.88 97 SER A C 1
ATOM 777 O O . SER A 1 97 ? -4.243 -4.193 20.301 1.00 94.88 97 SER A O 1
ATOM 779 N N . LEU A 1 98 ? -4.009 -1.954 20.390 1.00 95.00 98 LEU A N 1
ATOM 780 C CA . LEU A 1 98 ? -3.210 -1.870 19.164 1.00 95.00 98 LEU A CA 1
ATOM 781 C C . LEU A 1 98 ? -1.979 -2.783 19.238 1.00 95.00 98 LEU A C 1
ATOM 783 O O . LEU A 1 98 ? -1.687 -3.498 18.284 1.00 95.00 98 LEU A O 1
ATOM 787 N N . GLN A 1 99 ? -1.277 -2.801 20.374 1.00 95.44 99 GLN A N 1
ATOM 788 C CA . GLN A 1 99 ? -0.068 -3.604 20.537 1.00 95.44 99 GLN A CA 1
ATOM 789 C C . GLN A 1 99 ? -0.350 -5.109 20.435 1.00 95.44 99 GLN A C 1
ATOM 791 O O . GLN A 1 99 ? 0.399 -5.806 19.750 1.00 95.44 99 GLN A O 1
ATOM 796 N N . ASP A 1 100 ? -1.432 -5.585 21.056 1.00 96.12 100 ASP A N 1
ATOM 797 C CA . ASP A 1 100 ? -1.788 -7.009 21.071 1.00 96.12 100 ASP A CA 1
ATOM 798 C C . ASP A 1 100 ? -2.153 -7.504 19.670 1.00 96.12 100 ASP A C 1
ATOM 800 O O . ASP A 1 100 ? -1.592 -8.485 19.185 1.00 96.12 100 ASP A O 1
ATOM 804 N N . ILE A 1 101 ? -3.042 -6.785 18.978 1.00 97.31 101 ILE A N 1
ATOM 805 C CA . ILE A 1 101 ? -3.507 -7.186 17.644 1.00 97.31 101 ILE A CA 1
ATOM 806 C C . ILE A 1 101 ? -2.368 -7.048 16.625 1.00 97.31 101 ILE A C 1
ATOM 808 O O . ILE A 1 101 ? -2.161 -7.924 15.788 1.00 97.31 101 ILE A O 1
ATOM 812 N N . CYS A 1 102 ? -1.559 -5.987 16.712 1.00 96.88 102 CYS A N 1
ATOM 813 C CA . CYS A 1 102 ? -0.434 -5.795 15.798 1.00 96.88 102 CYS A CA 1
ATOM 814 C C . CYS A 1 102 ? 0.725 -6.777 16.003 1.00 96.88 102 CYS A C 1
ATOM 816 O O . CYS A 1 102 ? 1.559 -6.899 15.102 1.00 96.88 102 CYS A O 1
ATOM 818 N N . TYR A 1 103 ? 0.809 -7.468 17.145 1.00 95.12 103 TYR A N 1
ATOM 819 C CA . TYR A 1 103 ? 1.767 -8.562 17.331 1.00 95.12 103 TYR A CA 1
ATOM 820 C C . TYR A 1 103 ? 1.451 -9.758 16.419 1.00 95.12 103 TYR A C 1
ATOM 822 O O . TYR A 1 103 ? 2.350 -10.511 16.056 1.00 95.12 103 TYR A O 1
ATOM 830 N N . GLY A 1 104 ? 0.196 -9.888 15.974 1.00 94.38 104 GLY A N 1
ATOM 831 C CA . GLY A 1 104 ? -0.230 -10.916 15.026 1.00 94.38 104 GLY A CA 1
ATOM 832 C C . GLY A 1 104 ? 0.267 -10.715 13.589 1.00 94.38 104 GLY A C 1
ATOM 833 O O . GLY A 1 104 ? 0.069 -11.600 12.760 1.00 94.38 104 GLY A O 1
ATOM 834 N N . ILE A 1 105 ? 0.912 -9.587 13.253 1.00 96.06 105 ILE A N 1
ATOM 835 C CA . ILE A 1 105 ? 1.533 -9.412 11.931 1.00 96.06 105 ILE A CA 1
ATOM 836 C C . ILE A 1 105 ? 2.842 -10.203 11.888 1.00 96.06 105 ILE A C 1
ATOM 838 O O . ILE A 1 105 ? 3.870 -9.774 12.414 1.00 96.06 105 ILE A O 1
ATOM 842 N N . THR A 1 106 ? 2.816 -11.345 11.211 1.00 93.31 106 THR A N 1
ATOM 843 C CA . THR A 1 106 ? 3.978 -12.222 11.050 1.00 93.31 106 THR A CA 1
ATOM 844 C C . THR A 1 106 ? 4.901 -11.766 9.907 1.00 93.31 106 THR A C 1
ATOM 846 O O . THR A 1 106 ? 4.540 -10.969 9.032 1.00 93.31 106 THR A O 1
ATOM 849 N N . GLY A 1 107 ? 6.139 -12.271 9.893 1.00 90.25 107 GLY A N 1
ATOM 850 C CA . GLY A 1 107 ? 7.124 -11.942 8.853 1.00 90.25 107 GLY A CA 1
ATOM 851 C C . GLY A 1 107 ? 6.712 -12.410 7.452 1.00 90.25 107 GLY A C 1
ATOM 852 O O . GLY A 1 107 ? 6.977 -11.718 6.470 1.00 90.25 107 GLY A O 1
ATOM 853 N N . ASP A 1 108 ? 5.998 -13.527 7.374 1.00 91.25 108 ASP A N 1
ATOM 854 C CA . ASP A 1 108 ? 5.444 -14.145 6.167 1.00 91.25 108 ASP A CA 1
ATOM 855 C C . ASP A 1 108 ? 4.054 -13.611 5.779 1.00 91.25 108 ASP A C 1
ATOM 857 O O . ASP A 1 108 ? 3.551 -13.957 4.711 1.00 91.25 108 ASP A O 1
ATOM 861 N N . ALA A 1 109 ? 3.450 -12.729 6.589 1.00 92.81 109 ALA A N 1
ATOM 862 C CA . ALA A 1 109 ? 2.166 -12.117 6.261 1.00 92.81 109 ALA A CA 1
ATOM 863 C C . ALA A 1 109 ? 2.208 -11.438 4.872 1.00 92.81 109 ALA A C 1
ATOM 865 O O . ALA A 1 109 ? 3.192 -10.734 4.578 1.00 92.81 109 ALA A O 1
ATOM 866 N N . PRO A 1 110 ? 1.157 -11.601 4.039 1.00 92.12 110 PRO A N 1
ATOM 867 C CA . PRO A 1 110 ? 1.113 -11.054 2.688 1.00 92.12 110 PRO A CA 1
ATOM 868 C C . PRO A 1 110 ? 1.351 -9.544 2.655 1.00 92.12 110 PRO A C 1
ATOM 870 O O . PRO A 1 110 ? 0.783 -8.791 3.447 1.00 92.12 110 PRO A O 1
ATOM 873 N N . LEU A 1 111 ? 2.178 -9.101 1.707 1.00 93.44 111 LEU A N 1
ATOM 874 C CA . LEU A 1 111 ? 2.431 -7.686 1.459 1.00 93.44 111 LEU A CA 1
ATOM 875 C C . LEU A 1 111 ? 1.517 -7.183 0.340 1.00 93.44 111 LEU A C 1
ATOM 877 O O . LEU A 1 111 ? 1.668 -7.553 -0.824 1.00 93.44 111 LEU A O 1
ATOM 881 N N . TYR A 1 112 ? 0.594 -6.297 0.685 1.00 93.50 112 TYR A N 1
ATOM 882 C CA . TYR A 1 112 ? -0.292 -5.653 -0.275 1.00 93.50 112 TYR A CA 1
ATOM 883 C C . TYR A 1 112 ? 0.319 -4.348 -0.773 1.00 93.50 112 TYR A C 1
ATOM 885 O O . TYR A 1 112 ? 1.012 -3.650 -0.034 1.00 93.50 112 TYR A O 1
ATOM 893 N N . SER A 1 113 ? 0.048 -4.003 -2.033 1.00 92.94 113 SER A N 1
ATOM 894 C CA . SER A 1 113 ? 0.507 -2.756 -2.652 1.00 92.94 113 SER A CA 1
ATOM 895 C C . SER A 1 113 ? -0.662 -2.012 -3.294 1.00 92.94 113 SER A C 1
ATOM 897 O O . SER A 1 113 ? -1.329 -2.543 -4.186 1.00 92.94 113 SER A O 1
ATOM 899 N N . MET A 1 114 ? -0.877 -0.770 -2.866 1.00 93.12 114 MET A N 1
ATOM 900 C CA . MET A 1 114 ? -1.866 0.156 -3.406 1.00 93.12 114 MET A CA 1
ATOM 901 C C . MET A 1 114 ? -1.190 1.254 -4.225 1.00 93.12 114 MET A C 1
ATOM 903 O O . MET A 1 114 ? -0.194 1.840 -3.801 1.00 93.12 114 MET A O 1
ATOM 907 N N . PHE A 1 115 ? -1.771 1.574 -5.382 1.00 92.31 115 PHE A N 1
ATOM 908 C CA . PHE A 1 115 ? -1.233 2.564 -6.318 1.00 92.31 115 PHE A CA 1
ATOM 909 C C . PHE A 1 115 ? -2.197 3.724 -6.493 1.00 92.31 115 PHE A C 1
ATOM 911 O O . PHE A 1 115 ? -3.352 3.523 -6.870 1.00 92.31 115 PHE A O 1
ATOM 918 N N . ARG A 1 116 ? -1.725 4.947 -6.263 1.00 92.00 116 ARG A N 1
ATOM 919 C CA . ARG A 1 116 ? -2.569 6.138 -6.348 1.00 92.00 116 ARG A CA 1
ATOM 920 C C . ARG A 1 116 ? -3.084 6.340 -7.772 1.00 92.00 116 ARG A C 1
ATOM 922 O O . ARG A 1 116 ? -2.322 6.296 -8.737 1.00 92.00 116 ARG A O 1
ATOM 929 N N . LYS A 1 117 ? -4.390 6.566 -7.896 1.00 90.50 117 LYS A N 1
ATOM 930 C CA . LYS A 1 117 ? -5.076 6.896 -9.154 1.00 90.50 117 LYS A CA 1
ATOM 931 C C . LYS A 1 117 ? -5.679 8.291 -9.148 1.00 90.50 117 LYS A C 1
ATOM 933 O O . LYS A 1 117 ? -5.754 8.902 -10.207 1.00 90.50 117 LYS A O 1
ATOM 938 N N . HIS A 1 118 ? -6.102 8.786 -7.986 1.00 89.81 118 HIS A N 1
ATOM 939 C CA . HIS A 1 118 ? -6.636 10.136 -7.860 1.00 89.81 118 HIS A CA 1
ATOM 940 C C . HIS A 1 118 ? -6.197 10.802 -6.542 1.00 89.81 118 HIS A C 1
ATOM 942 O O . HIS A 1 118 ? -6.288 10.137 -5.505 1.00 89.81 118 HIS A O 1
ATOM 948 N N . PRO A 1 119 ? -5.791 12.090 -6.548 1.00 86.56 119 PRO A N 1
ATOM 949 C CA . PRO A 1 119 ? -5.579 12.946 -7.723 1.00 86.56 119 PRO A CA 1
ATOM 950 C C . PRO A 1 119 ? -4.525 12.372 -8.675 1.00 86.56 119 PRO A C 1
ATOM 952 O O . PRO A 1 119 ? -3.695 11.555 -8.272 1.00 86.56 119 PRO A O 1
ATOM 955 N N . GLU A 1 120 ? -4.621 12.733 -9.954 1.00 79.50 120 GLU A N 1
ATO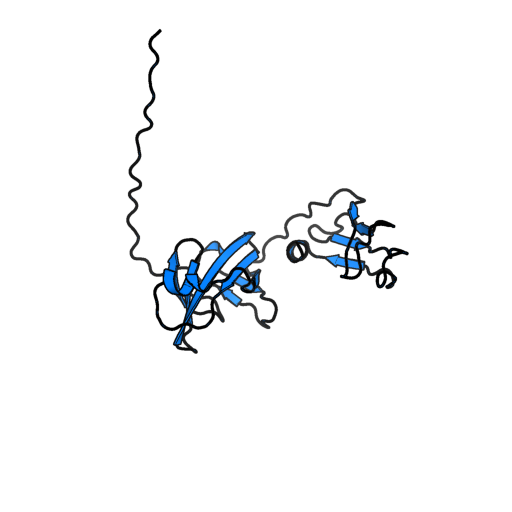M 956 C CA . GLU A 1 120 ? -3.683 12.252 -10.964 1.00 79.50 120 GLU A CA 1
ATOM 957 C C . GLU A 1 120 ? -2.288 12.798 -10.645 1.00 79.50 120 GLU A C 1
ATOM 959 O O . GLU A 1 120 ? -2.102 14.002 -10.465 1.00 79.50 120 GLU A O 1
ATOM 964 N N . VAL A 1 121 ? -1.316 11.898 -10.511 1.00 74.62 121 VAL A N 1
ATOM 965 C CA . VAL A 1 121 ? 0.064 12.266 -10.190 1.00 74.62 121 VAL A CA 1
ATOM 966 C C . VAL A 1 121 ? 0.879 12.225 -11.468 1.00 74.62 121 VAL A C 1
ATOM 968 O O . VAL A 1 121 ? 0.761 11.287 -12.260 1.00 74.62 121 VAL A O 1
ATOM 971 N N . LYS A 1 122 ? 1.703 13.257 -11.673 1.00 70.44 122 LYS A N 1
ATOM 972 C CA . LYS A 1 122 ? 2.601 13.316 -12.824 1.00 70.44 122 LYS A CA 1
ATOM 973 C C . LYS A 1 122 ? 3.542 12.107 -12.782 1.00 70.44 122 LYS A C 1
ATOM 975 O O . LYS A 1 122 ? 4.169 11.886 -11.744 1.00 70.44 122 LYS A O 1
ATOM 980 N N . PRO A 1 123 ? 3.653 11.339 -13.879 1.00 65.94 123 PRO A N 1
ATOM 981 C CA . PRO A 1 123 ? 4.613 10.255 -13.956 1.00 65.94 123 PRO A CA 1
ATOM 982 C C . PRO A 1 123 ? 6.023 10.744 -13.630 1.00 65.94 123 PRO A C 1
ATOM 984 O O . PRO A 1 123 ? 6.447 11.794 -14.115 1.00 65.94 123 PRO A O 1
ATOM 987 N N . VAL A 1 124 ? 6.748 9.983 -12.808 1.00 70.25 124 VAL A N 1
ATOM 988 C CA . VAL A 1 124 ? 8.165 10.260 -12.554 1.00 70.25 124 VAL A CA 1
ATOM 989 C C . VAL A 1 124 ? 8.917 10.092 -13.870 1.00 70.25 124 VAL A C 1
ATOM 991 O O . VAL A 1 124 ? 8.793 9.052 -14.523 1.00 70.25 124 VAL A O 1
ATOM 994 N N . ALA A 1 125 ? 9.680 11.122 -14.246 1.00 69.56 125 ALA A N 1
ATOM 995 C CA . ALA A 1 125 ? 10.473 11.113 -15.464 1.00 69.56 125 ALA A CA 1
ATOM 996 C C . ALA A 1 125 ? 11.408 9.900 -15.469 1.00 69.56 125 ALA A C 1
ATOM 998 O O . ALA A 1 125 ? 12.148 9.655 -14.514 1.00 69.56 125 ALA A O 1
ATOM 999 N N . CYS A 1 126 ? 11.366 9.139 -16.554 1.00 63.75 126 CYS A N 1
ATOM 1000 C CA . CYS A 1 126 ? 12.130 7.919 -16.693 1.00 63.75 126 CYS A CA 1
ATOM 1001 C C . CYS A 1 126 ? 13.645 8.196 -16.573 1.00 63.75 126 CYS A C 1
ATOM 1003 O O . CYS A 1 126 ? 14.180 9.019 -17.325 1.00 63.75 126 CYS A O 1
ATOM 1005 N N . PRO A 1 127 ? 14.368 7.502 -15.670 1.00 69.94 127 PRO A N 1
ATOM 1006 C CA . PRO A 1 127 ? 15.805 7.711 -15.487 1.00 69.94 127 PRO A CA 1
ATOM 1007 C C . PRO A 1 127 ? 16.647 7.127 -16.638 1.00 69.94 127 PRO A C 1
ATOM 1009 O O . PRO A 1 127 ? 17.817 7.471 -16.792 1.00 69.94 127 PRO A O 1
ATOM 1012 N N . PHE A 1 128 ? 16.060 6.276 -17.486 1.00 70.38 128 PHE A N 1
ATOM 1013 C CA . PHE A 1 128 ? 16.729 5.579 -18.588 1.00 70.38 128 PHE A CA 1
ATOM 1014 C C . PHE A 1 128 ? 16.734 6.418 -19.875 1.00 70.38 128 PHE A C 1
ATOM 1016 O O . PHE A 1 128 ? 16.025 6.122 -20.839 1.00 70.38 128 PHE A O 1
ATOM 1023 N N . LYS A 1 129 ? 17.531 7.493 -19.886 1.00 69.00 129 LYS A N 1
ATOM 1024 C CA . LYS A 1 129 ? 17.604 8.436 -21.019 1.00 69.00 129 LYS A CA 1
ATOM 1025 C C . LYS A 1 129 ? 18.646 8.075 -22.085 1.00 69.00 129 LYS A C 1
ATOM 1027 O O . LYS A 1 129 ? 18.511 8.512 -23.221 1.00 69.00 129 LYS A O 1
ATOM 1032 N N . SER A 1 130 ? 19.663 7.277 -21.755 1.00 69.19 130 SER A N 1
ATOM 1033 C CA . SER A 1 130 ? 20.787 6.968 -22.654 1.00 69.19 130 SER A CA 1
ATOM 1034 C C . SER A 1 130 ? 20.900 5.468 -22.941 1.00 69.19 130 SER A C 1
ATOM 1036 O O . SER A 1 130 ? 21.238 4.693 -22.052 1.00 69.19 130 SER A O 1
ATOM 1038 N N . ALA A 1 131 ? 20.620 5.061 -24.179 1.00 67.62 131 ALA A N 1
ATOM 1039 C CA . ALA A 1 131 ? 20.726 3.677 -24.649 1.00 67.62 131 ALA A CA 1
ATOM 1040 C C . ALA A 1 131 ? 22.182 3.252 -24.968 1.00 67.62 131 ALA A C 1
ATOM 1042 O O . ALA A 1 131 ? 23.023 4.124 -25.196 1.00 67.62 131 ALA A O 1
ATOM 1043 N N . PRO A 1 132 ? 22.464 1.934 -25.102 1.00 73.00 132 PRO A N 1
ATOM 1044 C CA . PRO A 1 132 ? 21.583 0.799 -24.810 1.00 73.00 132 PRO A CA 1
ATOM 1045 C C . PRO A 1 132 ? 21.862 0.167 -23.438 1.00 73.00 132 PRO A C 1
ATOM 1047 O O . PRO A 1 132 ? 22.994 -0.193 -23.124 1.00 73.00 132 PRO A O 1
ATOM 1050 N N . PHE A 1 133 ? 20.804 -0.037 -22.651 1.00 81.56 133 PHE A N 1
ATOM 1051 C CA . PHE A 1 133 ? 20.876 -0.827 -21.425 1.00 81.56 133 PHE A CA 1
ATOM 1052 C C . PHE A 1 133 ? 20.721 -2.309 -21.762 1.00 81.56 133 PHE A C 1
ATOM 1054 O O . PHE A 1 133 ? 19.898 -2.684 -22.603 1.00 81.56 133 PHE A O 1
ATOM 1061 N N . THR A 1 134 ? 21.483 -3.159 -21.085 1.00 86.19 134 THR A N 1
ATOM 1062 C CA . THR A 1 134 ? 21.350 -4.615 -21.171 1.00 86.19 134 THR A CA 1
ATOM 1063 C C . THR A 1 134 ? 20.921 -5.189 -19.832 1.00 86.19 134 THR A C 1
ATOM 1065 O O . THR A 1 134 ? 21.347 -4.694 -18.792 1.00 86.19 134 THR A O 1
ATOM 1068 N N . PHE A 1 135 ? 20.104 -6.238 -19.850 1.00 85.19 135 PHE A N 1
ATOM 1069 C CA . PHE A 1 135 ? 19.650 -6.922 -18.643 1.00 85.19 135 PHE A CA 1
ATOM 1070 C C . PHE A 1 135 ? 19.630 -8.443 -18.833 1.00 85.19 135 PHE A C 1
ATOM 1072 O O . PHE A 1 135 ? 19.481 -8.947 -19.951 1.00 85.19 135 PHE A O 1
ATOM 1079 N N . SER A 1 136 ? 19.778 -9.164 -17.725 1.00 85.19 136 SER A N 1
ATOM 1080 C CA . SER A 1 136 ? 19.509 -10.597 -17.599 1.00 85.19 136 SER A CA 1
ATOM 1081 C C . SER A 1 136 ? 18.172 -10.806 -16.886 1.00 85.19 136 SER A C 1
ATOM 1083 O O . SER A 1 136 ? 17.665 -9.905 -16.216 1.00 85.19 136 SER A O 1
ATOM 1085 N N . TYR A 1 137 ? 17.561 -11.974 -17.059 1.00 81.56 137 TYR A N 1
ATOM 1086 C CA . TYR A 1 137 ? 16.278 -12.290 -16.430 1.00 81.56 137 TYR A CA 1
ATOM 1087 C C . TYR A 1 137 ? 16.185 -13.773 -16.074 1.00 81.56 137 TYR A C 1
ATOM 1089 O O . TYR A 1 137 ? 16.836 -14.606 -16.696 1.00 81.56 137 TYR A O 1
ATOM 1097 N N . ASN A 1 138 ? 15.330 -14.106 -15.110 1.00 81.44 138 ASN A N 1
ATOM 1098 C CA . ASN A 1 138 ? 15.064 -15.480 -14.695 1.00 81.44 138 ASN A CA 1
ATOM 1099 C C . ASN A 1 138 ? 13.550 -15.720 -14.677 1.00 81.44 138 ASN A C 1
ATOM 1101 O O . ASN A 1 138 ? 12.799 -14.910 -14.136 1.00 81.44 138 ASN A O 1
ATOM 1105 N N . ARG A 1 139 ? 13.091 -16.811 -15.302 1.00 78.62 139 ARG A N 1
ATOM 1106 C CA . ARG A 1 139 ? 11.668 -17.217 -15.339 1.00 78.62 139 ARG A CA 1
ATOM 1107 C C . ARG A 1 139 ? 11.368 -18.451 -14.480 1.00 78.62 139 ARG A C 1
ATOM 1109 O O . ARG A 1 139 ? 10.374 -19.129 -14.709 1.00 78.62 139 ARG A O 1
ATOM 1116 N N . GLY A 1 140 ? 12.235 -18.759 -13.521 1.00 76.50 140 GLY A N 1
ATOM 1117 C CA . GLY A 1 140 ? 12.160 -19.958 -12.685 1.00 76.50 140 GLY A CA 1
ATOM 1118 C C . GLY A 1 140 ? 12.879 -21.180 -13.266 1.00 76.50 140 GLY A C 1
ATOM 1119 O O . GLY A 1 140 ? 12.902 -22.220 -12.619 1.00 76.50 140 GLY A O 1
ATOM 1120 N N . SER A 1 141 ? 13.482 -21.067 -14.455 1.00 79.12 141 SER A N 1
ATOM 1121 C CA . SER A 1 141 ? 14.228 -22.141 -15.135 1.00 79.12 141 SER A CA 1
ATOM 1122 C C . SER A 1 141 ? 15.740 -21.888 -15.231 1.00 79.12 141 SER A C 1
ATOM 1124 O O . SER A 1 141 ? 16.443 -22.655 -15.884 1.00 79.12 141 SER A O 1
ATOM 1126 N N . GLY A 1 142 ? 16.240 -20.834 -14.577 1.00 80.25 142 GLY A N 1
ATOM 1127 C CA . GLY A 1 142 ? 17.649 -20.432 -14.594 1.00 80.25 142 GLY A CA 1
ATOM 1128 C C . GLY A 1 142 ? 17.851 -18.996 -15.078 1.00 80.25 142 GLY A C 1
ATOM 1129 O O . GLY A 1 142 ? 16.957 -18.388 -15.675 1.00 80.25 142 GLY A O 1
ATOM 1130 N N . ASP A 1 143 ? 19.031 -18.444 -14.796 1.00 87.75 143 ASP A N 1
ATOM 1131 C CA . ASP A 1 143 ? 19.389 -17.079 -15.182 1.00 87.75 143 ASP A CA 1
ATOM 1132 C C . ASP A 1 143 ? 19.764 -17.013 -16.666 1.00 87.75 143 ASP A C 1
ATOM 1134 O O . ASP A 1 143 ? 20.781 -17.551 -17.102 1.00 87.75 143 ASP A O 1
ATOM 1138 N N . CYS A 1 144 ? 18.959 -16.299 -17.448 1.00 84.88 144 CYS A N 1
ATOM 1139 C CA . CYS A 1 144 ? 19.235 -16.012 -18.846 1.00 84.88 144 CYS A CA 1
ATOM 1140 C C . CYS A 1 144 ? 20.050 -14.718 -18.967 1.00 84.88 144 CYS A C 1
ATOM 1142 O O . CYS A 1 144 ? 19.518 -13.609 -18.850 1.00 84.88 144 CYS A O 1
ATOM 1144 N N . SER A 1 145 ? 21.359 -14.871 -19.184 1.00 88.69 145 SER A N 1
ATOM 1145 C CA . SER A 1 145 ? 22.330 -13.774 -19.272 1.00 88.69 145 SER A CA 1
ATOM 1146 C C . SER A 1 145 ? 22.978 -13.608 -20.651 1.00 88.69 145 SER A C 1
ATOM 1148 O O . SER A 1 145 ? 23.441 -12.508 -20.964 1.00 88.69 145 SER A O 1
ATOM 1150 N N . TYR A 1 146 ? 22.990 -14.650 -21.490 1.00 84.88 146 TYR A N 1
ATOM 1151 C CA . TYR A 1 146 ? 23.617 -14.611 -22.810 1.00 84.88 146 TYR A CA 1
ATOM 1152 C C . TYR A 1 146 ? 22.774 -15.305 -23.899 1.00 84.88 146 TYR A C 1
ATOM 1154 O O . TYR A 1 146 ? 22.450 -16.484 -23.748 1.00 84.88 146 TYR A O 1
ATOM 1162 N N . PRO A 1 147 ? 22.475 -14.621 -25.022 1.00 85.94 147 PRO A N 1
ATOM 1163 C CA . PRO A 1 147 ? 22.782 -13.219 -25.313 1.00 85.94 147 PRO A CA 1
ATOM 1164 C C . PRO A 1 147 ? 21.990 -12.249 -24.422 1.00 85.94 147 PRO A C 1
ATOM 1166 O O . PRO A 1 147 ? 20.845 -12.502 -24.052 1.00 85.94 147 PRO A O 1
ATOM 1169 N N . ALA A 1 148 ? 22.608 -11.117 -24.077 1.00 85.69 148 ALA A N 1
ATOM 1170 C CA . ALA A 1 148 ? 21.999 -10.153 -23.167 1.00 85.69 148 ALA A CA 1
ATOM 1171 C C . ALA A 1 148 ? 20.716 -9.539 -23.759 1.00 85.69 148 ALA A C 1
ATOM 1173 O O . ALA A 1 148 ? 20.686 -9.113 -24.920 1.00 85.69 148 ALA A O 1
ATOM 1174 N N . SER A 1 149 ? 19.664 -9.448 -22.940 1.00 85.94 149 SER A N 1
ATOM 1175 C CA . SER A 1 149 ? 18.424 -8.760 -23.316 1.00 85.94 149 SER A CA 1
ATOM 1176 C C . SER A 1 149 ? 18.632 -7.248 -23.302 1.00 85.94 149 SER A C 1
ATOM 1178 O O . SER A 1 149 ? 19.521 -6.750 -22.614 1.00 85.94 149 SER A O 1
ATOM 1180 N N . LYS A 1 150 ? 17.840 -6.497 -24.074 1.00 85.69 150 LYS A N 1
ATOM 1181 C CA . LYS A 1 150 ? 18.030 -5.047 -24.255 1.00 85.69 150 LYS A CA 1
ATOM 1182 C C . LYS A 1 150 ? 16.849 -4.264 -23.715 1.00 85.69 150 LYS A C 1
ATOM 1184 O O . LYS A 1 150 ? 15.704 -4.615 -23.985 1.00 85.69 150 LYS A O 1
ATOM 1189 N N . ALA A 1 151 ? 17.120 -3.171 -23.020 1.00 80.62 151 ALA A N 1
ATOM 1190 C CA . ALA A 1 151 ? 16.121 -2.176 -22.670 1.00 80.62 151 ALA A CA 1
ATOM 1191 C C . ALA A 1 151 ? 16.370 -0.905 -23.490 1.00 80.62 151 ALA A C 1
ATOM 1193 O O . ALA A 1 151 ? 17.494 -0.399 -23.560 1.00 80.62 151 ALA A O 1
ATOM 1194 N N . GLU A 1 152 ? 15.328 -0.420 -24.160 1.00 74.06 152 GLU A N 1
ATOM 1195 C CA . GLU A 1 152 ? 15.415 0.813 -24.943 1.00 74.06 152 GLU A CA 1
ATOM 1196 C C . GLU A 1 152 ? 15.275 2.030 -24.038 1.00 74.06 152 GLU A C 1
ATOM 1198 O O . GLU A 1 152 ? 14.554 1.987 -23.042 1.00 74.06 152 GLU A O 1
ATOM 1203 N N . SER A 1 153 ? 15.944 3.125 -24.403 1.00 67.69 153 SER A N 1
ATOM 1204 C CA . SER A 1 153 ? 15.705 4.424 -23.777 1.00 67.69 153 SER A CA 1
ATOM 1205 C C . SER A 1 153 ? 14.228 4.795 -23.884 1.00 67.69 153 SER A C 1
ATOM 1207 O O . SER A 1 153 ? 13.573 4.492 -24.885 1.00 67.69 153 SER A O 1
ATOM 1209 N N . CYS A 1 154 ? 13.713 5.460 -22.857 1.00 66.44 154 CYS A N 1
ATOM 1210 C CA . CYS A 1 154 ? 12.303 5.810 -22.781 1.00 66.44 154 CYS A CA 1
ATOM 1211 C C . CYS A 1 154 ? 11.856 6.659 -23.986 1.00 66.44 154 CYS A C 1
ATOM 1213 O O . CYS A 1 154 ? 12.439 7.700 -24.273 1.00 66.44 154 CYS A O 1
ATOM 1215 N N . THR A 1 155 ? 10.837 6.183 -24.708 1.00 61.31 155 THR A N 1
ATOM 1216 C CA . THR A 1 155 ? 10.265 6.838 -25.906 1.00 61.31 155 THR A CA 1
ATOM 1217 C C . THR A 1 155 ? 9.167 7.854 -25.567 1.00 61.31 155 THR A C 1
ATOM 1219 O O . THR A 1 155 ? 8.803 8.671 -26.405 1.00 61.31 155 THR A O 1
ATOM 1222 N N . ASP A 1 156 ? 8.670 7.804 -24.329 1.00 58.88 156 ASP A N 1
ATOM 1223 C CA . ASP A 1 156 ? 7.707 8.693 -23.668 1.00 58.88 156 ASP A CA 1
ATOM 1224 C C . ASP A 1 156 ? 8.162 8.804 -22.196 1.00 58.88 156 ASP A C 1
ATOM 1226 O O . ASP A 1 156 ? 8.752 7.845 -21.680 1.00 58.88 156 ASP A O 1
ATOM 1230 N N . ASP A 1 157 ? 7.908 9.927 -21.511 1.00 58.47 157 ASP A N 1
ATOM 1231 C CA . ASP A 1 157 ? 8.514 10.313 -20.214 1.00 58.47 157 ASP A CA 1
ATOM 1232 C C . ASP A 1 157 ? 8.349 9.264 -19.095 1.00 58.47 157 ASP A C 1
ATOM 1234 O O . ASP A 1 157 ? 9.018 9.330 -18.066 1.00 58.47 157 ASP A O 1
ATOM 1238 N N . SER A 1 158 ? 7.497 8.255 -19.295 1.00 62.09 158 SER A N 1
ATOM 1239 C CA . SER A 1 158 ? 7.280 7.143 -18.371 1.00 62.09 158 SER A CA 1
ATOM 1240 C C . SER A 1 158 ? 7.015 5.796 -19.062 1.00 62.09 158 SER A C 1
ATOM 1242 O O . SER A 1 158 ? 6.113 5.055 -18.664 1.00 62.09 158 SER A O 1
ATOM 1244 N N . ARG A 1 159 ? 7.762 5.431 -20.111 1.00 67.50 159 ARG A N 1
ATOM 1245 C CA . ARG A 1 159 ? 7.640 4.092 -20.726 1.00 67.50 159 ARG A CA 1
ATOM 1246 C C . ARG A 1 159 ? 8.992 3.482 -21.057 1.00 67.50 159 ARG A C 1
ATOM 1248 O O . ARG A 1 159 ? 9.684 3.980 -21.938 1.00 67.50 159 ARG A O 1
ATOM 1255 N N . LEU A 1 160 ? 9.311 2.364 -20.407 1.00 73.94 160 LEU A N 1
ATOM 1256 C CA . LEU A 1 160 ? 10.490 1.559 -20.717 1.00 73.94 160 LEU A CA 1
ATOM 1257 C C . LEU A 1 160 ? 10.072 0.334 -21.533 1.00 73.94 160 LEU A C 1
ATOM 1259 O O . LEU A 1 160 ? 9.099 -0.351 -21.201 1.00 73.94 160 LEU A O 1
ATOM 1263 N N . VAL A 1 161 ? 10.810 0.057 -22.603 1.00 75.75 161 VAL A N 1
ATOM 1264 C CA . VAL A 1 161 ? 10.587 -1.110 -23.459 1.00 75.75 161 VAL A CA 1
ATOM 1265 C C . VAL A 1 161 ? 11.667 -2.140 -23.174 1.00 75.75 161 VAL A C 1
ATOM 1267 O O . VAL A 1 161 ? 12.850 -1.864 -23.370 1.00 75.75 161 VAL A O 1
ATOM 1270 N N . LEU A 1 162 ? 11.253 -3.338 -22.758 1.00 80.31 162 LEU A N 1
ATOM 1271 C CA . LEU A 1 162 ? 12.147 -4.480 -22.579 1.00 80.31 162 LEU A CA 1
ATOM 1272 C C . LEU A 1 162 ? 12.041 -5.425 -23.781 1.00 80.31 162 LEU A C 1
ATOM 1274 O O . LEU A 1 162 ? 10.950 -5.885 -24.131 1.00 80.31 162 LEU A O 1
ATOM 1278 N N . LYS A 1 163 ? 13.187 -5.722 -24.396 1.00 82.06 163 LYS A N 1
ATOM 1279 C CA . LYS A 1 163 ? 13.354 -6.659 -25.511 1.00 82.06 163 LYS A CA 1
ATOM 1280 C C . LYS A 1 163 ? 14.126 -7.880 -25.027 1.00 82.06 163 LYS A C 1
ATOM 1282 O O . LYS A 1 163 ? 15.352 -7.846 -24.903 1.00 82.06 163 LYS A O 1
ATOM 1287 N N . TYR A 1 164 ? 13.389 -8.949 -24.752 1.00 83.44 164 TYR A N 1
ATOM 1288 C CA . TYR A 1 164 ? 13.944 -10.207 -24.261 1.00 83.44 164 TYR A CA 1
ATOM 1289 C C . TYR A 1 164 ? 14.631 -10.978 -25.389 1.00 83.44 164 TYR A C 1
ATOM 1291 O O . TYR A 1 164 ? 14.073 -11.120 -26.476 1.00 83.44 164 TYR A O 1
ATOM 1299 N N . GLN A 1 165 ? 15.823 -11.493 -25.105 1.00 85.75 165 GLN A N 1
ATOM 1300 C CA . GLN A 1 165 ? 16.509 -12.484 -25.930 1.00 85.75 165 GLN A CA 1
ATOM 1301 C C . GLN A 1 165 ? 16.335 -13.882 -25.324 1.00 85.75 165 GLN A C 1
ATOM 1303 O O . GLN A 1 165 ? 16.190 -14.021 -24.107 1.00 85.75 165 GLN A O 1
ATOM 1308 N N . ALA A 1 166 ? 16.327 -14.909 -26.171 1.00 85.38 166 ALA A N 1
ATOM 1309 C CA . ALA A 1 166 ? 16.344 -16.301 -25.734 1.00 85.38 166 ALA A CA 1
ATOM 1310 C C . ALA A 1 166 ? 17.786 -16.726 -25.436 1.00 85.38 166 ALA A C 1
ATOM 1312 O O . ALA A 1 166 ? 18.669 -16.447 -26.248 1.00 85.38 166 ALA A O 1
ATOM 1313 N N . CYS A 1 167 ? 18.017 -17.396 -24.306 1.00 86.19 167 CYS A N 1
ATOM 1314 C CA . CYS A 1 167 ? 19.321 -17.964 -23.979 1.00 86.19 167 CYS A CA 1
ATOM 1315 C C . CYS A 1 167 ? 19.366 -19.423 -24.440 1.00 86.19 167 CYS A C 1
ATOM 1317 O O . CYS A 1 167 ? 18.516 -20.197 -24.000 1.00 86.19 167 CYS A O 1
ATOM 1319 N N . PRO A 1 168 ? 20.351 -19.820 -25.264 1.00 84.06 168 PRO A N 1
ATOM 1320 C CA . PRO A 1 168 ? 20.442 -21.183 -25.789 1.00 84.06 168 PRO A CA 1
ATOM 1321 C C . PRO A 1 168 ? 20.434 -22.265 -24.702 1.00 84.06 168 PRO A C 1
ATOM 1323 O O . PRO A 1 168 ? 19.858 -23.329 -24.896 1.00 84.06 168 PRO A O 1
ATOM 1326 N N . ASP A 1 169 ? 21.028 -21.968 -23.544 1.00 83.94 169 ASP A N 1
ATOM 1327 C CA . ASP A 1 169 ? 21.235 -22.942 -22.469 1.00 83.94 169 ASP A CA 1
ATOM 1328 C C . ASP A 1 169 ? 20.132 -22.928 -21.396 1.00 83.94 169 ASP A C 1
ATOM 1330 O O . ASP A 1 169 ? 20.192 -23.700 -20.439 1.00 83.94 169 ASP A O 1
ATOM 1334 N N . VAL A 1 170 ? 19.127 -22.049 -21.516 1.00 81.25 170 VAL A N 1
ATOM 1335 C CA . VAL A 1 170 ? 18.070 -21.901 -20.503 1.00 81.25 170 VAL A CA 1
ATOM 1336 C C . VAL A 1 170 ? 16.716 -22.299 -21.095 1.00 81.25 170 VAL A C 1
ATOM 1338 O O . VAL A 1 170 ? 16.141 -21.545 -21.894 1.00 81.25 170 VAL A O 1
ATOM 1341 N N . PRO A 1 171 ? 16.149 -23.447 -20.673 1.00 77.94 171 PRO A N 1
ATOM 1342 C CA . PRO A 1 171 ? 14.840 -23.898 -21.125 1.00 77.94 171 PRO A CA 1
ATOM 1343 C C . PRO A 1 171 ? 13.754 -22.846 -20.881 1.00 77.94 171 PRO A C 1
ATOM 1345 O O . PRO A 1 171 ? 13.780 -22.105 -19.895 1.00 77.94 171 PRO A O 1
ATOM 1348 N N . SER A 1 172 ? 12.743 -22.814 -21.750 1.00 72.69 172 SER A N 1
ATOM 1349 C CA . SER A 1 172 ? 11.614 -21.863 -21.696 1.00 72.69 172 SER A CA 1
ATOM 1350 C C . SER A 1 172 ? 11.958 -20.399 -22.020 1.00 72.69 172 SER A C 1
ATOM 1352 O O . SER A 1 172 ? 11.102 -19.519 -21.884 1.00 72.69 172 SER A O 1
ATOM 1354 N N . THR A 1 173 ? 13.176 -20.109 -22.494 1.00 72.50 173 THR A N 1
ATOM 1355 C CA . THR A 1 173 ? 13.539 -18.769 -22.992 1.00 72.50 173 THR A CA 1
ATOM 1356 C C . THR A 1 173 ? 13.309 -18.589 -24.496 1.00 72.50 173 THR A C 1
ATOM 1358 O O . THR A 1 173 ? 13.151 -17.456 -24.939 1.00 72.50 173 THR A O 1
ATOM 1361 N N . GLU A 1 174 ? 13.157 -19.681 -25.257 1.00 71.56 174 GLU A N 1
ATOM 1362 C CA . GLU A 1 174 ? 12.958 -19.735 -26.724 1.00 71.56 174 GLU A CA 1
ATOM 1363 C C . GLU A 1 174 ? 11.650 -19.100 -27.242 1.00 71.56 174 GLU A C 1
ATOM 1365 O O . GLU A 1 174 ? 11.383 -19.061 -28.441 1.00 71.56 174 GLU A O 1
ATOM 1370 N N . SER A 1 175 ? 10.799 -18.590 -26.350 1.00 58.72 175 SER A N 1
ATOM 1371 C CA . SER A 1 175 ? 9.515 -17.990 -26.718 1.00 58.72 175 SER A CA 1
ATOM 1372 C C . SER A 1 175 ? 9.721 -16.697 -27.522 1.00 58.72 175 SER A C 1
ATOM 1374 O O . SER A 1 175 ? 10.199 -15.714 -26.957 1.00 58.72 175 SER A O 1
ATOM 1376 N N . ASN A 1 176 ? 9.318 -16.705 -28.804 1.00 51.69 176 ASN A N 1
ATOM 1377 C CA . ASN A 1 176 ? 9.350 -15.602 -29.785 1.00 51.69 176 ASN A CA 1
ATOM 1378 C C . ASN A 1 176 ? 9.396 -14.198 -29.164 1.00 51.69 176 ASN A C 1
ATOM 1380 O O . ASN A 1 176 ? 8.493 -13.840 -28.408 1.00 51.69 176 ASN A O 1
ATOM 1384 N N . GLY A 1 177 ? 10.421 -13.416 -29.532 1.00 52.53 177 GLY A N 1
ATOM 1385 C CA . GLY A 1 177 ? 10.773 -12.100 -28.987 1.00 52.53 177 GLY A CA 1
ATOM 1386 C C . GLY A 1 177 ? 9.581 -11.257 -28.535 1.00 52.53 177 GLY A C 1
ATOM 1387 O O . GLY A 1 177 ? 8.975 -10.531 -29.320 1.00 52.53 177 GLY A O 1
ATOM 1388 N N . LYS A 1 178 ? 9.249 -11.354 -27.243 1.00 56.91 178 LYS A N 1
ATOM 1389 C CA . LYS A 1 178 ? 8.165 -10.581 -26.637 1.00 56.91 178 LYS A CA 1
ATOM 1390 C C . LYS A 1 178 ? 8.679 -9.182 -26.312 1.00 56.91 178 LYS A C 1
ATOM 1392 O O . LYS A 1 178 ? 9.669 -9.031 -25.594 1.00 56.91 178 LYS A O 1
ATOM 1397 N N . GLN A 1 179 ? 7.995 -8.171 -26.837 1.00 56.06 179 GLN A N 1
ATOM 1398 C CA . GLN A 1 179 ? 8.206 -6.774 -26.478 1.00 56.06 179 GLN A CA 1
ATOM 1399 C C . GLN A 1 179 ? 7.212 -6.402 -25.380 1.00 56.06 179 GLN A C 1
ATOM 1401 O O . GLN A 1 179 ? 6.004 -6.380 -25.611 1.00 56.06 179 GLN A O 1
ATOM 1406 N N . ASN A 1 180 ? 7.723 -6.118 -24.183 1.00 57.03 180 ASN A N 1
ATOM 1407 C CA . ASN A 1 180 ? 6.891 -5.707 -23.058 1.00 57.03 180 ASN A CA 1
ATOM 1408 C C . ASN A 1 180 ? 7.022 -4.198 -22.844 1.00 57.03 180 ASN A C 1
ATOM 1410 O O . ASN A 1 180 ? 8.127 -3.670 -22.699 1.00 57.03 180 ASN A O 1
ATOM 1414 N N . HIS A 1 181 ? 5.879 -3.514 -22.801 1.00 56.44 181 HIS A N 1
ATOM 1415 C CA . HIS A 1 181 ? 5.792 -2.097 -22.465 1.00 56.44 181 HIS A CA 1
ATOM 1416 C C . HIS A 1 181 ? 5.496 -1.957 -20.974 1.00 56.44 181 HIS A C 1
ATOM 1418 O O . HIS A 1 181 ? 4.363 -2.166 -20.538 1.00 56.44 181 HIS A O 1
ATOM 1424 N N . LEU A 1 182 ? 6.509 -1.599 -20.188 1.00 54.22 182 LEU A N 1
ATOM 1425 C CA . LEU A 1 182 ? 6.344 -1.369 -18.759 1.00 54.22 182 LEU A CA 1
ATOM 1426 C C . LEU A 1 182 ? 6.222 0.128 -18.491 1.00 54.22 182 LEU A C 1
ATOM 1428 O O . LEU A 1 182 ? 7.034 0.943 -18.937 1.00 54.22 182 LEU A O 1
ATOM 1432 N N . ARG A 1 183 ? 5.196 0.496 -17.722 1.00 48.62 183 ARG A N 1
ATOM 1433 C CA . ARG A 1 183 ? 5.170 1.804 -17.064 1.00 48.62 183 ARG A CA 1
ATOM 1434 C C . ARG A 1 183 ? 6.106 1.731 -15.848 1.00 48.62 183 ARG A C 1
ATOM 1436 O O . ARG A 1 183 ? 6.023 0.741 -15.129 1.00 48.62 183 ARG A O 1
ATOM 1443 N N . PRO A 1 184 ? 6.931 2.747 -15.551 1.00 43.31 184 PRO A N 1
ATOM 1444 C CA . PRO A 1 184 ? 7.832 2.791 -14.402 1.00 43.31 184 PRO A CA 1
ATOM 1445 C C . PRO A 1 184 ? 7.161 2.465 -13.069 1.00 43.31 184 PRO A C 1
ATOM 1447 O O . PRO A 1 184 ? 7.761 1.803 -12.235 1.00 43.31 184 PRO A O 1
ATOM 1450 N N . TYR A 1 185 ? 5.885 2.823 -12.895 1.00 42.19 185 TYR A N 1
ATOM 1451 C CA . TYR A 1 185 ? 5.106 2.437 -11.712 1.00 42.19 185 TYR A CA 1
ATOM 1452 C C . TYR A 1 185 ? 4.976 0.917 -11.506 1.00 42.19 185 TYR A C 1
ATOM 1454 O O . TYR A 1 185 ? 4.730 0.480 -10.388 1.00 42.19 185 TYR A O 1
ATOM 1462 N N . LEU A 1 186 ? 5.120 0.119 -12.567 1.00 39.50 186 LEU A N 1
ATOM 1463 C CA . LEU A 1 186 ? 5.158 -1.343 -12.518 1.00 39.50 186 LEU A CA 1
ATOM 1464 C C . LEU A 1 186 ? 6.584 -1.888 -12.385 1.00 39.50 186 LEU A C 1
ATOM 1466 O O . LEU A 1 186 ? 6.735 -3.002 -11.915 1.00 39.50 186 LEU A O 1
ATOM 1470 N N . ILE A 1 187 ? 7.626 -1.119 -12.722 1.00 43.28 187 ILE A N 1
ATOM 1471 C CA . ILE A 1 187 ? 9.020 -1.551 -12.504 1.00 43.28 187 ILE A CA 1
ATOM 1472 C C . ILE A 1 187 ? 9.280 -1.742 -11.000 1.00 43.28 187 ILE A C 1
ATOM 1474 O O . ILE A 1 187 ? 9.971 -2.671 -10.608 1.00 43.28 187 ILE A O 1
ATOM 1478 N N . PHE A 1 188 ? 8.639 -0.935 -10.147 1.00 37.44 188 PHE A N 1
ATOM 1479 C CA . PHE A 1 188 ? 8.681 -1.092 -8.687 1.00 37.44 188 PHE A CA 1
ATOM 1480 C C . PHE A 1 188 ? 7.770 -2.199 -8.128 1.00 37.44 188 PHE A C 1
ATOM 1482 O O . PHE A 1 188 ? 7.740 -2.383 -6.916 1.00 37.44 188 PHE A O 1
ATOM 1489 N N . LYS A 1 189 ? 6.986 -2.901 -8.960 1.00 34.28 189 LYS A N 1
ATOM 1490 C CA . LYS A 1 189 ? 6.244 -4.090 -8.504 1.00 34.28 189 LYS A CA 1
ATOM 1491 C C . LYS A 1 189 ? 7.100 -5.354 -8.491 1.00 34.28 189 LYS A C 1
ATOM 1493 O O . LYS A 1 189 ? 6.734 -6.285 -7.785 1.00 34.28 189 LYS A O 1
ATOM 1498 N N . ASP A 1 190 ? 8.196 -5.361 -9.245 1.00 29.61 190 ASP A N 1
ATOM 1499 C CA . ASP A 1 190 ? 9.007 -6.554 -9.501 1.00 29.61 190 ASP A CA 1
ATOM 1500 C C . ASP A 1 190 ? 10.446 -6.421 -8.950 1.00 29.61 190 ASP A C 1
ATOM 1502 O O . ASP A 1 190 ? 11.356 -7.096 -9.430 1.00 29.61 190 ASP A O 1
ATOM 1506 N N . ILE A 1 191 ? 10.652 -5.549 -7.951 1.00 32.56 191 ILE A N 1
ATOM 1507 C CA . ILE A 1 191 ? 11.870 -5.485 -7.118 1.00 32.56 191 ILE A CA 1
ATOM 1508 C C . ILE A 1 191 ? 11.499 -5.829 -5.679 1.00 32.56 191 ILE A C 1
ATOM 1510 O O . ILE A 1 191 ? 10.528 -5.217 -5.173 1.00 32.56 191 ILE A O 1
#

Organism: Tribolium castaneum (NCBI:txid7070)